Protein AF-A0A812PWL9-F1 (afdb_monomer_lite)

Radius of gyration: 17.75 Å; chains: 1; bounding box: 40×41×44 Å

Structure (mmCIF, N/CA/C/O backbone):
data_AF-A0A812PWL9-F1
#
_entry.id   AF-A0A812PWL9-F1
#
loop_
_atom_site.group_PDB
_atom_site.id
_atom_site.type_symbol
_atom_site.label_atom_id
_atom_site.label_alt_id
_atom_site.label_comp_id
_atom_site.label_as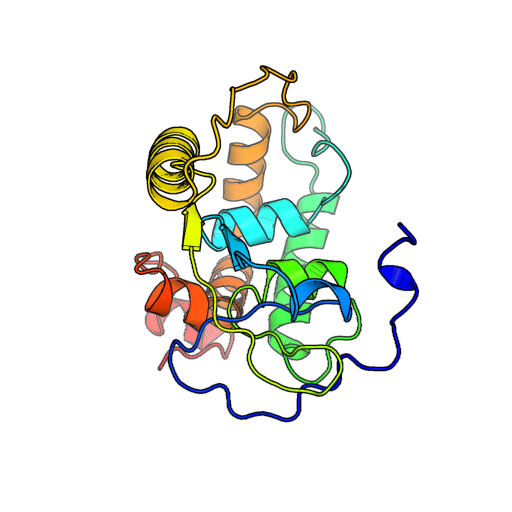ym_id
_atom_site.label_entity_id
_atom_site.label_seq_id
_atom_site.pdbx_PDB_ins_code
_atom_site.Cartn_x
_atom_site.Cartn_y
_atom_site.Cartn_z
_atom_site.occupancy
_atom_site.B_iso_or_equiv
_atom_site.auth_seq_id
_atom_site.auth_comp_id
_atom_site.auth_asym_id
_atom_site.auth_atom_id
_atom_site.pdbx_PDB_model_num
ATOM 1 N N . MET A 1 1 ? -0.625 11.375 -22.612 1.00 26.62 1 MET A N 1
ATOM 2 C CA . MET A 1 1 ? -1.115 10.702 -21.391 1.00 26.62 1 MET A CA 1
ATOM 3 C C . MET A 1 1 ? -2.550 11.141 -21.157 1.00 26.62 1 MET A C 1
ATOM 5 O O . MET A 1 1 ? -2.796 12.340 -21.144 1.00 26.62 1 MET A O 1
ATOM 9 N N . GLY A 1 2 ? -3.492 10.202 -21.074 1.00 25.59 2 GLY A N 1
ATOM 10 C CA . GLY A 1 2 ? -4.849 10.476 -20.592 1.00 25.59 2 GLY A CA 1
ATOM 11 C C . GLY A 1 2 ? -4.943 10.102 -19.109 1.00 25.59 2 GLY A C 1
ATOM 12 O O . GLY A 1 2 ? -4.208 9.208 -18.695 1.00 25.59 2 GLY A O 1
ATOM 13 N N . PRO A 1 3 ? -5.794 10.762 -18.309 1.00 26.95 3 PRO A N 1
ATOM 14 C CA . PRO A 1 3 ? -5.943 10.435 -16.892 1.00 26.95 3 PRO A CA 1
ATOM 15 C C . PRO A 1 3 ? -6.550 9.034 -16.692 1.00 26.95 3 PRO A C 1
ATOM 17 O O . PRO A 1 3 ? -7.389 8.595 -17.485 1.00 26.95 3 PRO A O 1
ATOM 20 N N . HIS A 1 4 ? -6.128 8.351 -15.622 1.00 35.72 4 HIS A N 1
ATOM 21 C CA . HIS A 1 4 ? -6.381 6.922 -15.371 1.00 35.72 4 HIS A CA 1
ATOM 22 C C . HIS A 1 4 ? -7.873 6.545 -15.249 1.00 35.72 4 HIS A C 1
ATOM 24 O O . HIS A 1 4 ? -8.237 5.402 -15.523 1.00 35.72 4 HIS A O 1
ATOM 30 N N . TRP A 1 5 ? -8.756 7.505 -14.947 1.00 35.78 5 TRP A N 1
ATOM 31 C CA . TRP A 1 5 ? -10.207 7.300 -14.828 1.00 35.78 5 TRP A CA 1
ATOM 32 C C . TRP A 1 5 ? -10.933 6.886 -16.120 1.00 35.78 5 TRP A C 1
ATOM 34 O O . TRP A 1 5 ? -12.127 6.606 -16.078 1.00 35.78 5 TRP A O 1
ATOM 44 N N . LYS A 1 6 ? -10.272 6.852 -17.285 1.00 30.42 6 LYS A N 1
ATOM 45 C CA . LYS A 1 6 ? -10.939 6.511 -18.559 1.00 30.42 6 LYS A CA 1
ATOM 46 C C . LYS A 1 6 ? -11.130 5.011 -18.824 1.00 30.42 6 LYS A C 1
ATOM 48 O O . LYS A 1 6 ? -11.916 4.682 -19.705 1.00 30.42 6 LYS A O 1
ATOM 53 N N . ASN A 1 7 ? -10.498 4.126 -18.048 1.00 37.50 7 ASN A N 1
ATOM 54 C CA . ASN A 1 7 ? -10.576 2.666 -18.220 1.00 37.50 7 ASN A CA 1
ATOM 55 C C . ASN A 1 7 ? -11.371 1.982 -17.084 1.00 37.50 7 ASN A C 1
ATOM 57 O O . ASN A 1 7 ? -10.896 1.042 -16.458 1.00 37.50 7 ASN A O 1
ATOM 61 N N . LEU A 1 8 ? -12.585 2.465 -16.798 1.00 37.88 8 LEU A N 1
ATOM 62 C CA . LEU A 1 8 ? -13.439 1.957 -15.706 1.00 37.88 8 LEU A CA 1
ATOM 63 C C . LEU A 1 8 ? -14.142 0.613 -15.999 1.00 37.88 8 LEU A C 1
ATOM 65 O O . LEU A 1 8 ? -14.857 0.105 -15.135 1.00 37.88 8 LEU A O 1
ATOM 69 N N . SER A 1 9 ? -14.008 0.058 -17.207 1.00 35.94 9 SER A N 1
ATOM 70 C CA . SER A 1 9 ? -14.776 -1.108 -17.671 1.00 35.94 9 SER A CA 1
ATOM 71 C C . SER A 1 9 ? -14.197 -2.469 -17.274 1.00 35.94 9 SER A C 1
ATOM 73 O O . SER A 1 9 ? -14.976 -3.401 -17.088 1.00 35.94 9 SER A O 1
ATOM 75 N N . ASP A 1 10 ? -12.873 -2.594 -17.124 1.00 38.16 10 ASP A N 1
ATOM 76 C CA . ASP A 1 10 ? -12.189 -3.895 -17.258 1.00 38.16 10 ASP A CA 1
ATOM 77 C C . ASP A 1 10 ? -11.366 -4.343 -16.032 1.00 38.16 10 ASP A C 1
ATOM 79 O O . ASP A 1 10 ? -10.599 -5.298 -16.113 1.00 38.16 10 ASP A O 1
ATOM 83 N N . CYS A 1 11 ? -11.563 -3.743 -14.852 1.00 44.47 11 CYS A N 1
ATOM 84 C CA . CYS A 1 11 ? -10.936 -4.196 -13.591 1.00 44.47 11 CYS A CA 1
ATOM 85 C C . CYS A 1 11 ? -11.552 -5.500 -13.018 1.00 44.47 11 CYS A C 1
ATOM 87 O O . CYS A 1 11 ? -11.598 -5.703 -11.806 1.00 44.47 11 CYS A O 1
ATOM 89 N N . GLY A 1 12 ? -12.074 -6.383 -13.873 1.00 36.22 12 GLY A N 1
ATOM 90 C CA . GLY A 1 12 ? -12.745 -7.626 -13.492 1.00 36.22 12 GLY A CA 1
ATOM 91 C C . GLY A 1 12 ? -11.771 -8.774 -13.230 1.00 36.22 12 GLY A C 1
ATOM 92 O O . GLY A 1 12 ? -11.676 -9.690 -14.044 1.00 36.22 12 GLY A O 1
ATOM 93 N N . ALA A 1 13 ? -11.074 -8.758 -12.093 1.00 41.53 13 ALA A N 1
ATOM 94 C CA . ALA A 1 13 ? -10.143 -9.824 -11.719 1.00 41.53 13 ALA A CA 1
ATOM 95 C C . ALA A 1 13 ? -10.868 -11.149 -11.382 1.00 41.53 13 ALA A C 1
ATOM 97 O O . ALA A 1 13 ? -11.235 -11.407 -10.235 1.00 41.53 13 ALA A O 1
ATOM 98 N N . GLN A 1 14 ? -11.039 -12.026 -12.377 1.00 38.41 14 GLN A N 1
ATOM 99 C CA . GLN A 1 14 ? -11.287 -13.454 -12.147 1.00 38.41 14 GLN A CA 1
ATOM 100 C C . GLN A 1 14 ? -9.949 -14.192 -12.036 1.00 38.41 14 GLN A C 1
ATOM 102 O O . GLN A 1 14 ? -9.363 -14.581 -13.042 1.00 38.41 14 GLN A O 1
ATOM 107 N N . GLY A 1 15 ? -9.468 -14.416 -10.812 1.00 39.97 15 GLY A N 1
ATOM 108 C CA . GLY A 1 15 ? -8.244 -15.187 -10.604 1.00 39.97 15 GLY A CA 1
ATOM 109 C C . GLY A 1 15 ? -8.018 -15.602 -9.155 1.00 39.97 15 GLY A C 1
ATOM 110 O O . GLY A 1 15 ? -8.052 -14.777 -8.247 1.00 39.97 15 GLY A O 1
ATOM 111 N N . HIS A 1 16 ? -7.717 -16.887 -8.948 1.00 41.16 16 HIS A N 1
ATOM 112 C CA . HIS A 1 16 ? -6.823 -17.267 -7.854 1.00 41.16 16 HIS A CA 1
ATOM 113 C C . HIS A 1 16 ? -5.453 -16.663 -8.173 1.00 41.16 16 HIS A C 1
ATOM 115 O O . HIS A 1 16 ? -4.872 -16.999 -9.205 1.00 41.16 16 HIS A O 1
ATOM 121 N N . LEU A 1 17 ? -4.946 -15.780 -7.314 1.00 44.53 17 LEU A N 1
ATOM 122 C CA . LEU A 1 17 ? -3.592 -15.256 -7.465 1.00 44.53 17 LEU A CA 1
ATOM 123 C C . LEU A 1 17 ? -2.583 -16.373 -7.154 1.00 44.53 17 LEU A C 1
ATOM 125 O O . LEU A 1 17 ? -2.658 -16.957 -6.068 1.00 44.53 17 LEU A O 1
ATOM 129 N N . PRO A 1 18 ? -1.649 -16.701 -8.068 1.00 43.97 18 PRO A N 1
ATOM 130 C CA . PRO A 1 18 ? -0.552 -17.602 -7.747 1.00 43.97 18 PRO A CA 1
ATOM 131 C C . PRO A 1 18 ? 0.350 -16.964 -6.681 1.00 43.97 18 PRO A C 1
ATOM 133 O O . PRO A 1 18 ? 0.529 -15.745 -6.643 1.00 43.97 18 PRO A O 1
ATOM 136 N N . GLY A 1 19 ? 0.934 -17.787 -5.807 1.00 55.19 19 GLY A N 1
ATOM 137 C CA . GLY A 1 19 ? 1.811 -17.301 -4.740 1.00 55.19 19 GLY A CA 1
ATOM 138 C C . GLY A 1 19 ? 3.007 -16.517 -5.291 1.00 55.19 19 GLY A C 1
ATOM 139 O O . GLY A 1 19 ? 3.739 -17.027 -6.135 1.00 55.19 19 GLY A O 1
ATOM 140 N N . CYS A 1 20 ? 3.184 -15.284 -4.809 1.00 57.50 20 CYS A N 1
ATOM 141 C CA . CYS A 1 20 ? 4.298 -14.366 -5.094 1.00 57.50 20 CYS A CA 1
ATOM 142 C C . CYS A 1 20 ? 4.716 -14.175 -6.567 1.00 57.50 20 CYS A C 1
ATOM 144 O O . CYS A 1 20 ? 5.821 -13.710 -6.837 1.00 57.50 20 CYS A O 1
ATOM 146 N N . SER A 1 21 ? 3.835 -14.454 -7.531 1.00 45.25 21 SER A N 1
ATOM 147 C CA . SER A 1 21 ? 4.039 -14.067 -8.930 1.00 45.25 21 SER A CA 1
ATOM 148 C C . SER A 1 21 ? 3.684 -12.585 -9.118 1.00 45.25 21 SER A C 1
ATOM 150 O O . SER A 1 21 ? 2.506 -12.242 -9.149 1.00 45.25 21 SER A O 1
ATOM 152 N N . TRP A 1 22 ? 4.703 -11.730 -9.205 1.00 47.03 22 TRP A N 1
ATOM 153 C CA . TRP A 1 22 ? 4.641 -10.258 -9.151 1.00 47.03 22 TRP A CA 1
ATOM 154 C C . TRP A 1 22 ? 4.173 -9.562 -10.436 1.00 47.03 22 TRP A C 1
ATOM 156 O O . TRP A 1 22 ? 4.758 -9.877 -11.471 1.00 47.03 22 TRP A O 1
ATOM 166 N N . THR A 1 23 ? 3.248 -8.576 -10.407 1.00 40.28 23 THR A N 1
ATOM 167 C CA . THR A 1 23 ? 2.756 -7.995 -11.687 1.00 40.28 23 THR A CA 1
ATOM 168 C C . THR A 1 23 ? 2.209 -6.492 -11.788 1.00 40.28 23 THR A C 1
ATOM 170 O O . THR A 1 23 ? 2.668 -5.817 -12.703 1.00 40.28 23 THR A O 1
ATOM 173 N N . THR A 1 24 ? 1.289 -5.895 -10.966 1.00 47.75 24 THR A N 1
ATOM 174 C CA . THR A 1 24 ? 0.534 -4.539 -11.053 1.00 47.75 24 THR A CA 1
ATOM 175 C C . THR A 1 24 ? -0.775 -4.220 -11.937 1.00 47.75 24 THR A C 1
ATOM 177 O O . THR A 1 24 ? -1.856 -4.606 -11.503 1.00 47.75 24 THR A O 1
ATOM 180 N N . THR A 1 25 ? -0.783 -3.504 -13.110 1.00 41.28 25 THR A N 1
ATOM 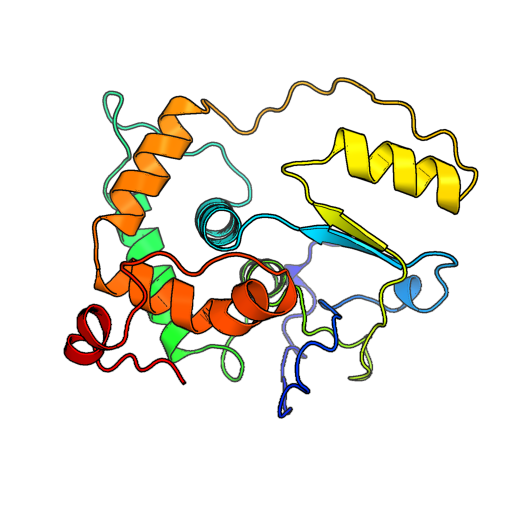181 C CA . THR A 1 25 ? -1.733 -3.480 -14.315 1.00 41.28 25 THR A CA 1
ATOM 182 C C . THR A 1 25 ? -1.419 -2.314 -15.291 1.00 41.28 25 THR A C 1
ATOM 184 O O . THR A 1 25 ? -1.340 -1.176 -14.836 1.00 41.28 25 THR A O 1
ATOM 187 N N . PHE A 1 26 ? -1.321 -2.516 -16.626 1.00 47.16 26 PHE A N 1
ATOM 188 C CA . PHE A 1 26 ? -1.011 -1.410 -17.578 1.00 47.16 26 PHE A CA 1
ATOM 189 C C . PHE A 1 26 ? -1.612 -1.487 -18.996 1.00 47.16 26 PHE A C 1
ATOM 191 O O . PHE A 1 26 ? -2.032 -2.536 -19.479 1.00 47.16 26 PHE A O 1
ATOM 198 N N . SER A 1 27 ? -1.576 -0.340 -19.695 1.00 43.31 27 SER A N 1
ATOM 199 C CA . SER A 1 27 ? -1.869 -0.227 -21.129 1.00 43.31 27 SER A CA 1
ATOM 200 C C . SER A 1 27 ? -0.791 -0.872 -22.016 1.00 43.31 27 SER A C 1
ATOM 202 O O . SER A 1 27 ? 0.352 -1.069 -21.601 1.00 43.31 27 SER A O 1
ATOM 204 N N . SER A 1 28 ? -1.162 -1.171 -23.266 1.00 45.53 28 SER A N 1
ATOM 205 C CA . SER A 1 28 ? -0.402 -1.970 -24.245 1.00 45.53 28 SER A CA 1
ATOM 206 C C . SER A 1 28 ? 1.092 -1.664 -24.370 1.00 45.53 28 SER A C 1
ATOM 208 O O . SER A 1 28 ? 1.870 -2.584 -24.583 1.00 45.53 28 SER A O 1
ATOM 210 N N . GLY A 1 29 ? 1.520 -0.408 -24.222 1.00 49.50 29 GLY A N 1
ATOM 211 C CA . GLY A 1 29 ? 2.918 -0.011 -24.433 1.00 49.50 29 GLY A CA 1
ATOM 212 C C . GLY A 1 29 ? 3.945 -0.632 -23.473 1.00 49.50 29 GLY A C 1
ATOM 213 O O . GLY A 1 29 ? 5.140 -0.500 -23.718 1.00 49.50 29 GLY A O 1
ATOM 214 N N . VAL A 1 30 ? 3.517 -1.295 -22.390 1.00 55.34 30 VAL A N 1
ATOM 215 C CA . VAL A 1 30 ? 4.431 -1.922 -21.416 1.00 55.34 30 VAL A CA 1
ATOM 216 C C . VAL A 1 30 ? 4.892 -3.319 -21.850 1.00 55.34 30 VAL A C 1
ATOM 218 O O . VAL A 1 30 ? 5.958 -3.759 -21.424 1.00 55.34 30 VAL A O 1
ATOM 221 N N . THR A 1 31 ? 4.164 -4.029 -22.723 1.00 60.22 31 THR A N 1
ATOM 222 C CA . THR A 1 31 ? 4.565 -5.392 -23.135 1.00 60.22 31 THR A CA 1
ATOM 223 C C . THR A 1 31 ? 5.858 -5.399 -23.947 1.00 60.22 31 THR A C 1
ATOM 225 O O . THR A 1 31 ? 6.695 -6.275 -23.717 1.00 60.22 31 THR A O 1
ATOM 228 N N . ASP A 1 32 ? 6.034 -4.389 -24.806 1.00 65.81 32 ASP A N 1
ATOM 229 C CA . ASP A 1 32 ? 7.185 -4.193 -25.702 1.00 65.81 32 ASP A CA 1
ATOM 230 C C . ASP A 1 32 ? 8.368 -3.460 -25.035 1.00 65.81 32 ASP A C 1
ATOM 232 O O . ASP A 1 32 ? 9.401 -3.217 -25.666 1.00 65.81 32 ASP A O 1
ATOM 236 N N . ALA A 1 33 ? 8.238 -3.076 -23.761 1.00 70.38 33 ALA A N 1
ATOM 237 C CA . ALA A 1 33 ? 9.306 -2.408 -23.030 1.00 70.38 33 ALA A CA 1
ATOM 238 C C . ALA A 1 33 ? 10.493 -3.361 -22.804 1.00 70.38 33 ALA A C 1
ATOM 240 O O . ALA A 1 33 ? 10.327 -4.463 -22.283 1.00 70.38 33 ALA A O 1
ATOM 241 N N . ARG A 1 34 ? 11.710 -2.905 -23.145 1.00 76.31 34 ARG A N 1
ATOM 242 C CA . ARG A 1 34 ? 12.967 -3.655 -22.932 1.00 76.31 34 ARG A CA 1
ATOM 243 C C . ARG A 1 34 ? 13.242 -3.967 -21.455 1.00 76.31 34 ARG A C 1
ATOM 245 O O . ARG A 1 34 ? 13.938 -4.935 -21.174 1.00 76.31 34 ARG A O 1
ATOM 252 N N . TRP A 1 35 ? 12.749 -3.117 -20.559 1.00 75.75 35 TRP A N 1
ATOM 253 C CA . TRP A 1 35 ? 12.872 -3.247 -19.112 1.00 75.75 35 TRP A CA 1
ATOM 254 C C . TRP A 1 35 ? 11.534 -2.890 -18.472 1.00 75.75 35 TRP A C 1
ATOM 256 O O . TRP A 1 35 ? 10.964 -1.837 -18.771 1.00 75.75 35 TRP A O 1
ATOM 266 N N . LYS A 1 36 ? 11.055 -3.751 -17.582 1.00 76.94 36 LYS A N 1
ATOM 267 C CA . LYS A 1 36 ? 9.819 -3.601 -16.817 1.00 76.94 36 LYS A CA 1
ATOM 268 C C . LYS A 1 36 ? 10.215 -3.408 -15.361 1.00 76.94 36 LYS A C 1
ATOM 270 O O . LYS A 1 36 ? 10.680 -4.338 -14.703 1.00 76.94 36 LYS A O 1
ATOM 275 N N . ILE A 1 37 ? 10.067 -2.175 -14.887 1.00 76.69 37 ILE A N 1
ATOM 276 C CA . ILE A 1 37 ? 10.534 -1.724 -13.574 1.00 76.69 37 ILE A CA 1
ATOM 277 C C . ILE A 1 37 ? 9.329 -1.272 -12.755 1.00 76.69 37 ILE A C 1
ATOM 279 O O . ILE A 1 37 ? 8.491 -0.521 -13.258 1.00 76.69 37 ILE A O 1
ATOM 283 N N . ALA A 1 38 ? 9.275 -1.690 -11.496 1.00 76.62 38 ALA A N 1
ATOM 284 C CA . ALA A 1 38 ? 8.181 -1.385 -10.583 1.00 76.62 38 ALA A CA 1
ATOM 285 C C . ALA A 1 38 ? 8.705 -0.695 -9.323 1.00 76.62 38 ALA A C 1
ATOM 287 O O . ALA A 1 38 ? 9.686 -1.156 -8.746 1.00 76.62 38 ALA A O 1
ATOM 288 N N . THR A 1 39 ? 8.051 0.372 -8.863 1.00 76.81 39 THR A N 1
ATOM 289 C CA . THR A 1 39 ? 8.421 1.064 -7.619 1.00 76.81 39 THR A CA 1
ATOM 290 C C . THR A 1 39 ? 7.455 0.717 -6.488 1.00 76.81 39 THR A C 1
ATOM 292 O O . THR A 1 39 ? 6.241 0.807 -6.665 1.00 76.81 39 THR A O 1
ATOM 295 N N . PHE A 1 40 ? 7.971 0.346 -5.314 1.00 78.31 40 PHE A N 1
ATOM 296 C CA . PHE A 1 40 ? 7.151 -0.022 -4.155 1.00 78.31 40 PHE A CA 1
ATOM 297 C C . PHE A 1 40 ? 7.533 0.705 -2.874 1.00 78.31 40 PHE A C 1
ATOM 299 O O . PHE A 1 40 ? 8.600 1.294 -2.750 1.00 78.31 40 PHE A O 1
ATOM 306 N N . ARG A 1 41 ? 6.613 0.654 -1.915 1.00 80.75 41 ARG A N 1
ATOM 307 C CA . ARG A 1 41 ? 6.775 1.123 -0.539 1.00 80.75 41 ARG A CA 1
ATOM 308 C C . ARG A 1 41 ? 6.307 0.035 0.407 1.00 80.75 41 ARG A C 1
ATOM 310 O O . ARG A 1 41 ? 5.446 -0.777 0.023 1.00 80.75 41 ARG A O 1
ATOM 317 N N . HIS A 1 42 ? 6.778 0.119 1.645 1.00 86.69 42 HIS A N 1
ATOM 318 C CA . HIS A 1 42 ? 6.215 -0.619 2.767 1.00 86.69 42 HIS A CA 1
ATOM 319 C C . HIS A 1 42 ? 4.663 -0.542 2.766 1.00 86.69 42 HIS A C 1
ATOM 321 O O . HIS A 1 42 ? 4.100 0.522 2.466 1.00 86.69 42 HIS A O 1
ATOM 327 N N . PRO A 1 43 ? 3.926 -1.647 3.018 1.00 87.19 43 PRO A N 1
ATOM 328 C CA . PRO A 1 43 ? 2.499 -1.708 2.692 1.00 87.19 43 PRO A CA 1
ATOM 329 C C . PRO A 1 43 ? 1.615 -0.716 3.459 1.00 87.19 43 PRO A C 1
ATOM 331 O O . PRO A 1 43 ? 0.653 -0.194 2.896 1.00 87.19 43 PRO A O 1
ATOM 334 N N . LEU A 1 44 ? 1.953 -0.408 4.716 1.00 90.25 44 LEU A N 1
ATOM 335 C CA . LEU A 1 44 ? 1.195 0.555 5.524 1.00 90.25 44 LEU A CA 1
ATOM 336 C C . LEU A 1 44 ? 1.352 1.993 5.006 1.00 90.25 44 LEU A C 1
ATOM 338 O O . LEU A 1 44 ? 0.370 2.726 4.896 1.00 90.25 44 LEU A O 1
ATOM 342 N N . ASP A 1 45 ? 2.562 2.383 4.617 1.00 86.75 45 ASP A N 1
ATOM 343 C CA . ASP A 1 45 ? 2.865 3.708 4.065 1.00 86.75 45 ASP A CA 1
ATOM 344 C C . ASP A 1 45 ? 2.214 3.915 2.699 1.00 86.75 45 ASP A C 1
ATOM 346 O O . ASP A 1 45 ? 1.750 5.008 2.374 1.00 86.75 45 ASP A O 1
ATOM 350 N N . ARG A 1 46 ? 2.112 2.838 1.917 1.00 82.50 46 ARG A N 1
ATOM 351 C CA . ARG A 1 46 ? 1.370 2.798 0.655 1.00 82.50 46 ARG A CA 1
ATOM 352 C C . ARG A 1 46 ? -0.138 2.936 0.869 1.00 82.50 46 ARG A C 1
ATOM 354 O O . ARG A 1 46 ? -0.785 3.667 0.125 1.00 82.50 46 ARG A O 1
ATOM 361 N N . PHE A 1 47 ? -0.693 2.331 1.920 1.00 86.69 47 PHE A N 1
ATOM 362 C CA . PHE A 1 47 ? -2.074 2.602 2.314 1.00 86.69 47 PHE A CA 1
ATOM 363 C C . PHE A 1 47 ? -2.277 4.080 2.692 1.00 86.69 47 PHE A C 1
ATOM 365 O O . PHE A 1 47 ? -3.169 4.719 2.136 1.00 86.69 47 PHE A O 1
ATOM 372 N N . VAL A 1 48 ? -1.427 4.657 3.552 1.00 86.62 48 VAL A N 1
ATOM 373 C CA . VAL A 1 48 ? -1.525 6.076 3.960 1.00 86.62 48 VAL A CA 1
ATOM 374 C C . VAL A 1 48 ? -1.371 7.025 2.764 1.00 86.62 48 VAL A C 1
ATOM 376 O O . VAL A 1 48 ? -2.146 7.972 2.635 1.00 86.62 48 VAL A O 1
ATOM 379 N N . ALA A 1 49 ? -0.444 6.748 1.843 1.00 79.88 49 ALA A N 1
ATOM 380 C CA . ALA A 1 49 ? -0.297 7.502 0.597 1.00 79.88 49 ALA A CA 1
ATOM 381 C C . ALA A 1 49 ? -1.560 7.438 -0.284 1.00 79.88 49 ALA A C 1
ATOM 383 O O . ALA A 1 49 ? -1.919 8.434 -0.910 1.00 79.88 49 ALA A O 1
ATOM 384 N N . SER A 1 50 ? -2.277 6.308 -0.283 1.00 78.06 50 SER A N 1
ATOM 385 C CA . SER A 1 50 ? -3.535 6.148 -1.023 1.00 78.06 50 SER A CA 1
ATOM 386 C C . SER A 1 50 ? -4.734 6.894 -0.416 1.00 78.06 50 SER A C 1
ATOM 388 O O . SER A 1 50 ? -5.736 7.070 -1.104 1.00 78.06 50 SER A O 1
ATOM 390 N N . VAL A 1 51 ? -4.667 7.359 0.841 1.00 80.69 51 VAL A N 1
ATOM 391 C CA . VAL A 1 51 ? -5.745 8.163 1.463 1.00 80.69 51 VAL A CA 1
ATOM 392 C C . VAL A 1 51 ? -5.824 9.559 0.833 1.00 80.69 51 VAL A C 1
ATOM 394 O O . VAL A 1 51 ? -6.907 10.136 0.724 1.00 80.69 51 VAL A O 1
ATOM 397 N N . ASN A 1 52 ? -4.682 10.109 0.406 1.00 74.44 52 ASN A N 1
ATOM 398 C CA . ASN A 1 52 ? -4.594 11.424 -0.225 1.00 74.44 52 ASN A CA 1
ATOM 399 C C . ASN A 1 52 ? -3.486 11.454 -1.292 1.00 74.44 52 ASN A C 1
ATOM 401 O O . ASN A 1 52 ? -2.419 12.035 -1.108 1.00 74.44 52 ASN A O 1
ATOM 405 N N . GLU A 1 53 ? -3.756 10.806 -2.422 1.00 61.72 53 GLU A N 1
ATOM 406 C CA . GLU A 1 53 ? -2.774 10.507 -3.475 1.00 61.72 53 GLU A CA 1
ATOM 407 C C . GLU A 1 53 ? -2.248 11.738 -4.244 1.00 61.72 53 GLU A C 1
ATOM 409 O O . GLU A 1 53 ? -1.225 11.663 -4.928 1.00 61.72 53 GLU A O 1
ATOM 414 N N . HIS A 1 54 ? -2.935 12.883 -4.163 1.00 57.66 54 HIS A N 1
ATOM 415 C CA . HIS A 1 54 ? -2.654 14.060 -5.001 1.00 57.66 54 HIS A CA 1
ATOM 416 C C . HIS A 1 54 ? -2.431 15.368 -4.234 1.00 57.66 54 HIS A C 1
ATOM 418 O O . HIS A 1 54 ? -2.056 16.370 -4.846 1.00 57.66 54 HIS A O 1
ATOM 424 N N . PHE A 1 55 ? -2.629 15.388 -2.914 1.00 61.16 55 PHE A N 1
ATOM 425 C CA . PHE A 1 55 ? -2.479 16.598 -2.107 1.00 61.16 55 PHE A CA 1
ATOM 426 C C . PHE A 1 55 ? -1.660 16.325 -0.848 1.00 61.16 55 PHE A C 1
ATOM 428 O O . PHE A 1 55 ? -1.618 15.211 -0.331 1.00 61.16 55 PHE A O 1
ATOM 435 N N . ALA A 1 56 ? -1.022 17.369 -0.315 1.00 72.38 56 ALA A N 1
ATOM 436 C CA . ALA A 1 56 ? -0.446 17.290 1.019 1.00 72.38 56 ALA A CA 1
ATOM 437 C C . ALA A 1 56 ? -1.552 16.974 2.040 1.00 72.38 56 ALA A C 1
ATOM 439 O O . ALA A 1 56 ? -2.663 17.506 1.952 1.00 72.38 56 ALA A O 1
ATOM 440 N N . LEU A 1 57 ? -1.246 16.116 3.014 1.00 80.69 57 LEU A N 1
ATOM 441 C CA . LEU A 1 57 ? -2.142 15.850 4.135 1.00 80.69 57 LEU A CA 1
ATOM 442 C C . LEU A 1 57 ? -2.392 17.167 4.899 1.00 80.69 57 LEU A C 1
ATOM 444 O O . LEU A 1 57 ? -1.421 17.821 5.285 1.00 80.69 57 LEU A O 1
ATOM 448 N N . PRO A 1 58 ? -3.653 17.594 5.099 1.00 86.38 58 PRO A N 1
ATOM 449 C CA . PRO A 1 58 ? -3.950 18.835 5.807 1.00 86.38 58 PRO A CA 1
ATOM 450 C C . PRO A 1 58 ? -3.674 18.673 7.304 1.00 86.38 58 PRO A C 1
ATOM 452 O O . PRO A 1 58 ? -3.821 17.578 7.845 1.00 86.38 58 PRO A O 1
ATOM 455 N N . SER A 1 59 ? -3.327 19.756 7.997 1.00 87.31 59 SER A N 1
ATOM 456 C CA . SER A 1 59 ? -3.321 19.788 9.462 1.00 87.31 59 SER A CA 1
ATOM 457 C C . SER A 1 59 ? -4.492 20.610 9.987 1.00 87.31 59 SER A C 1
ATOM 459 O O . SER A 1 59 ? -4.882 21.621 9.401 1.00 87.31 59 SER A O 1
ATOM 461 N N . CYS A 1 60 ? -5.037 20.167 11.113 1.00 89.62 60 CYS A N 1
ATOM 462 C CA . CYS A 1 60 ? -6.053 20.862 11.883 1.00 89.62 60 CYS A CA 1
ATOM 463 C C . CYS A 1 60 ? -5.393 21.219 13.218 1.00 89.62 60 CYS A C 1
ATOM 465 O O . CYS A 1 60 ? -5.023 20.325 13.968 1.00 89.62 60 CYS A O 1
ATOM 467 N N . ASP A 1 61 ? -5.111 22.502 13.456 1.00 88.75 61 ASP A N 1
ATOM 468 C CA . ASP A 1 61 ? -4.411 23.003 14.656 1.00 88.75 61 ASP A CA 1
ATOM 469 C C . ASP A 1 61 ? -3.090 22.274 15.008 1.00 88.75 61 ASP A C 1
ATOM 471 O O . ASP A 1 61 ? -2.699 22.147 16.167 1.00 88.75 61 ASP A O 1
ATOM 475 N N . GLY A 1 62 ? -2.364 21.808 13.984 1.00 84.00 62 GLY A N 1
ATOM 476 C CA . GLY A 1 62 ? -1.080 21.112 14.136 1.00 84.00 62 GLY A CA 1
ATOM 477 C C . GLY A 1 62 ? -1.175 19.603 14.395 1.00 84.00 62 GLY A C 1
ATOM 478 O O . GLY A 1 62 ? -0.136 18.960 14.542 1.00 84.00 62 GLY A O 1
ATOM 479 N N . VAL A 1 63 ? -2.382 19.030 14.400 1.00 89.94 63 VAL A N 1
ATOM 480 C CA . VAL A 1 63 ? -2.635 17.580 14.456 1.00 89.94 63 VAL A CA 1
ATOM 481 C C . VAL A 1 63 ? -3.281 17.077 13.149 1.00 89.94 63 VAL A C 1
ATOM 483 O O . VAL A 1 63 ? -3.677 17.892 12.304 1.00 89.94 63 VAL A O 1
ATOM 486 N N . PRO A 1 64 ? -3.365 15.750 12.920 1.00 91.44 64 PRO A N 1
ATOM 487 C CA . PRO A 1 64 ? -4.173 15.180 11.846 1.00 91.44 64 PRO A CA 1
ATOM 488 C C . PRO A 1 64 ? -5.625 15.659 11.918 1.00 91.44 64 PRO A C 1
ATOM 490 O O . PRO A 1 64 ? -6.194 15.785 12.998 1.00 91.44 64 PRO A O 1
ATOM 493 N N . CYS A 1 65 ? -6.242 15.908 10.767 1.00 92.31 65 CYS A N 1
ATOM 494 C CA . CYS A 1 65 ? -7.658 16.241 10.703 1.00 92.31 65 CYS A CA 1
ATOM 495 C C . CYS A 1 65 ? -8.501 14.967 10.840 1.00 92.31 65 CYS A C 1
ATOM 497 O O . CYS A 1 65 ? -8.420 14.086 9.980 1.00 92.31 65 CYS A O 1
ATOM 499 N N . ASP A 1 66 ? -9.367 14.903 11.857 1.00 93.38 66 ASP A N 1
ATOM 500 C CA . ASP A 1 66 ? -10.226 13.741 12.147 1.00 93.38 66 ASP A CA 1
ATOM 501 C C . ASP A 1 66 ? -10.990 13.223 10.921 1.00 93.38 66 ASP A C 1
ATOM 503 O O . ASP A 1 66 ? -11.080 12.016 10.712 1.00 93.38 66 ASP A O 1
ATOM 507 N N . GLY A 1 67 ? -11.496 14.117 10.063 1.00 91.69 67 GLY A N 1
ATOM 508 C CA . GLY A 1 67 ? -12.213 13.730 8.843 1.00 91.69 67 GLY A CA 1
ATOM 509 C C . GLY A 1 67 ? -11.364 12.923 7.851 1.00 91.69 67 GLY A C 1
ATOM 510 O O . GLY A 1 67 ? -11.884 12.026 7.193 1.00 91.69 67 GLY A O 1
ATOM 511 N N . VAL A 1 68 ? -10.054 13.181 7.779 1.00 90.69 68 VAL A N 1
ATOM 512 C CA . VAL A 1 68 ? -9.115 12.424 6.930 1.00 90.69 68 VAL A CA 1
ATOM 513 C C . VAL A 1 68 ? -8.751 11.087 7.586 1.00 90.69 68 VAL A C 1
ATOM 515 O O . VAL A 1 68 ? -8.642 10.076 6.895 1.00 90.69 68 VAL A O 1
ATOM 518 N N . VAL A 1 69 ? -8.643 11.042 8.919 1.00 93.81 69 VAL A N 1
ATOM 519 C CA . VAL A 1 69 ? -8.457 9.783 9.667 1.00 93.81 69 VAL A CA 1
ATOM 520 C C . VAL A 1 69 ? -9.680 8.870 9.497 1.00 93.81 69 VAL A C 1
ATOM 522 O O . VAL A 1 69 ? -9.531 7.700 9.155 1.00 93.81 69 VAL A O 1
ATOM 525 N N . GLN A 1 70 ? -10.896 9.407 9.628 1.00 93.75 70 GLN A N 1
ATOM 526 C CA . GLN A 1 70 ? -12.147 8.676 9.387 1.00 93.75 70 GLN A CA 1
ATOM 527 C C . GLN A 1 70 ? -12.285 8.219 7.927 1.00 93.75 70 GLN A C 1
ATOM 529 O O . GLN A 1 70 ? -12.731 7.099 7.673 1.00 93.75 70 GLN A O 1
ATOM 534 N N . GLN A 1 71 ? -11.867 9.045 6.960 1.00 89.69 71 GLN A N 1
ATOM 535 C CA . GLN A 1 71 ? -11.810 8.651 5.550 1.00 89.69 71 GLN A CA 1
ATOM 536 C C . GLN A 1 71 ? -10.883 7.444 5.346 1.00 89.69 71 GLN A C 1
ATOM 538 O O . GLN A 1 71 ? -11.277 6.497 4.666 1.00 89.69 71 GLN A O 1
ATOM 543 N N . ALA A 1 72 ? -9.698 7.439 5.966 1.00 91.12 72 ALA A N 1
ATOM 544 C CA . ALA A 1 72 ? -8.778 6.305 5.917 1.00 91.12 72 ALA A CA 1
ATOM 545 C C . ALA A 1 72 ? -9.401 5.037 6.523 1.00 91.12 72 ALA A C 1
ATOM 547 O O . ALA A 1 72 ? -9.422 3.993 5.877 1.00 91.12 72 ALA A O 1
ATOM 548 N N . GLN A 1 73 ? -9.981 5.126 7.723 1.00 93.69 73 GLN A N 1
ATOM 549 C CA . GLN A 1 73 ? -10.651 3.994 8.380 1.00 93.69 73 GLN A CA 1
ATOM 550 C C . GLN A 1 73 ? -11.756 3.406 7.482 1.00 93.69 73 GLN A C 1
ATOM 552 O O . GLN A 1 73 ? -11.791 2.201 7.224 1.00 93.69 73 GLN A O 1
ATOM 557 N N . HIS A 1 74 ? -12.600 4.261 6.897 1.00 90.75 74 HIS A N 1
ATOM 558 C CA . HIS A 1 74 ? -13.634 3.836 5.954 1.00 90.75 74 HIS A CA 1
ATOM 559 C C . HIS A 1 74 ? -13.056 3.229 4.660 1.00 90.75 74 HIS A C 1
ATOM 561 O O . HIS A 1 74 ? -13.611 2.272 4.116 1.00 90.75 74 HIS A O 1
ATOM 567 N N . GLN A 1 75 ? -11.929 3.742 4.161 1.00 87.81 75 GLN A N 1
ATOM 568 C CA . GLN A 1 75 ? -11.221 3.191 3.002 1.00 87.81 75 GLN A CA 1
ATOM 569 C C . GLN A 1 75 ? -10.660 1.791 3.292 1.00 87.81 75 GLN A C 1
ATOM 571 O O . GLN A 1 75 ? -10.812 0.907 2.450 1.00 87.81 75 GLN A O 1
ATOM 576 N N . ALA A 1 76 ? -10.112 1.547 4.487 1.00 89.75 76 ALA A N 1
ATOM 577 C CA . ALA A 1 76 ? -9.668 0.220 4.919 1.00 89.75 76 ALA A CA 1
ATOM 578 C C . ALA A 1 76 ? -10.832 -0.785 5.006 1.00 89.75 76 ALA A C 1
ATOM 580 O O . ALA A 1 76 ? -10.723 -1.899 4.494 1.00 89.75 76 ALA A O 1
ATOM 581 N N . GLU A 1 77 ? -11.973 -0.387 5.584 1.00 89.12 77 GLU A N 1
ATOM 582 C CA . GLU A 1 77 ? -13.185 -1.221 5.620 1.00 89.12 77 GLU A CA 1
ATOM 583 C C . GLU A 1 77 ? -13.714 -1.552 4.220 1.00 89.12 77 GLU A C 1
ATOM 585 O O . GLU A 1 77 ? -14.116 -2.687 3.949 1.00 89.12 77 GLU A O 1
ATOM 590 N N . ARG A 1 78 ? -13.725 -0.561 3.319 1.00 83.69 78 ARG A N 1
ATOM 591 C CA . ARG A 1 78 ? -14.142 -0.759 1.930 1.00 83.69 78 ARG A CA 1
ATOM 592 C C . ARG A 1 78 ? -13.199 -1.699 1.195 1.00 83.69 78 ARG A C 1
ATOM 594 O O . ARG A 1 78 ? -13.694 -2.589 0.514 1.00 83.69 78 ARG A O 1
ATOM 601 N N . LEU A 1 79 ? -11.881 -1.529 1.335 1.00 80.31 79 LEU A N 1
ATOM 602 C CA . LEU A 1 79 ? -10.903 -2.442 0.741 1.00 80.31 79 LEU A CA 1
ATOM 603 C C . LEU A 1 79 ? -11.147 -3.866 1.250 1.00 80.31 79 LEU A C 1
ATOM 605 O O . LEU A 1 79 ? -11.383 -4.752 0.443 1.00 80.31 79 LEU A O 1
ATOM 609 N N . LEU A 1 80 ? -11.227 -4.080 2.565 1.00 84.56 80 LEU A N 1
ATOM 610 C CA . LEU A 1 80 ? -11.470 -5.407 3.146 1.00 84.56 80 LEU A CA 1
ATOM 611 C C . LEU A 1 80 ? -12.743 -6.099 2.615 1.00 84.56 80 LEU A C 1
ATOM 613 O O . LEU A 1 80 ? -12.760 -7.322 2.486 1.00 84.56 80 LEU A O 1
ATOM 617 N N . ARG A 1 81 ? -13.808 -5.339 2.332 1.00 82.06 81 ARG A N 1
ATOM 618 C CA . ARG A 1 81 ? -15.087 -5.873 1.838 1.00 82.06 81 ARG A CA 1
ATOM 619 C C . ARG A 1 81 ? -15.108 -6.100 0.324 1.00 82.06 81 ARG A C 1
ATOM 621 O O . ARG A 1 81 ? -15.644 -7.107 -0.131 1.00 82.06 81 ARG A O 1
ATOM 628 N N . ASP A 1 82 ? -14.602 -5.138 -0.442 1.00 71.94 82 ASP A N 1
ATOM 629 C CA . ASP A 1 82 ? -14.805 -5.062 -1.893 1.00 71.94 82 ASP A CA 1
ATOM 630 C C . ASP A 1 82 ? -13.603 -5.630 -2.686 1.00 71.94 82 ASP A C 1
ATOM 632 O O . ASP A 1 82 ? -13.724 -5.926 -3.875 1.00 71.94 82 ASP A O 1
ATOM 636 N N . PHE A 1 83 ? -12.429 -5.784 -2.068 1.00 69.88 83 PHE A N 1
ATOM 637 C CA . PHE A 1 83 ? -11.195 -6.216 -2.733 1.00 69.88 83 PHE A CA 1
ATOM 638 C C . PHE A 1 83 ? -11.013 -7.749 -2.731 1.00 69.88 83 PHE A C 1
ATOM 640 O O . PHE A 1 83 ? -11.358 -8.411 -1.753 1.00 69.88 83 PHE A O 1
ATOM 647 N N . PRO A 1 84 ? -10.416 -8.340 -3.785 1.00 58.81 84 PRO A N 1
ATOM 648 C CA . PRO A 1 84 ? -10.074 -7.710 -5.063 1.00 58.81 84 PRO A CA 1
ATOM 649 C C . PRO A 1 84 ? -11.264 -7.642 -6.041 1.00 58.81 84 PRO A C 1
ATOM 651 O O . PRO A 1 84 ? -11.291 -6.786 -6.916 1.00 58.81 84 PRO A O 1
ATOM 654 N N . GLY A 1 85 ? -12.260 -8.527 -5.904 1.00 55.69 85 GLY A N 1
ATOM 655 C CA . GLY A 1 85 ? -13.210 -8.844 -6.983 1.00 55.69 85 GLY A CA 1
ATOM 656 C C . GLY A 1 85 ? -14.380 -7.876 -7.220 1.00 55.69 85 GLY A C 1
ATOM 657 O O . GLY A 1 85 ? -15.069 -8.013 -8.229 1.00 55.69 85 GLY A O 1
ATOM 658 N N . GLN A 1 86 ? -14.650 -6.926 -6.321 1.00 59.47 86 GLN A N 1
ATOM 659 C CA . GLN A 1 86 ? -15.719 -5.921 -6.469 1.00 59.47 86 GLN A CA 1
ATOM 660 C C . GLN A 1 86 ? -15.186 -4.482 -6.561 1.00 59.47 86 GLN A C 1
ATOM 662 O O . GLN A 1 86 ? -15.973 -3.546 -6.725 1.00 59.47 86 GLN A O 1
ATOM 667 N N . TRP A 1 87 ? -13.867 -4.283 -6.486 1.00 56.94 87 TRP A N 1
ATOM 668 C CA . TRP A 1 87 ? -13.257 -2.959 -6.512 1.00 56.94 87 TRP A CA 1
ATOM 669 C C . TRP A 1 87 ? -13.290 -2.347 -7.921 1.00 56.94 87 TRP A C 1
ATOM 671 O O . TRP A 1 87 ? -12.835 -2.953 -8.886 1.00 56.94 87 TRP A O 1
ATOM 681 N N . ARG A 1 88 ? -13.828 -1.126 -8.052 1.00 50.03 88 ARG A N 1
ATOM 682 C CA . ARG A 1 88 ? -14.043 -0.440 -9.348 1.00 50.03 88 ARG A CA 1
ATOM 683 C C . ARG A 1 88 ? -13.329 0.912 -9.471 1.00 50.03 88 ARG A C 1
ATOM 685 O O . ARG A 1 88 ? -13.804 1.793 -10.180 1.00 50.03 88 ARG A O 1
ATOM 692 N N . SER A 1 89 ? -12.220 1.104 -8.756 1.00 46.97 89 SER A N 1
ATOM 693 C CA . SER A 1 89 ? -11.360 2.287 -8.903 1.00 46.97 89 SER A CA 1
ATOM 694 C C . SER A 1 89 ? -9.916 1.874 -9.162 1.00 46.97 89 SER A C 1
ATOM 696 O O . SER A 1 89 ? -9.328 1.150 -8.357 1.00 46.97 89 SER A O 1
ATOM 698 N N . CYS A 1 90 ? -9.350 2.360 -10.269 1.00 47.75 90 CYS A N 1
ATOM 699 C CA . CYS A 1 90 ? -7.973 2.081 -10.662 1.00 47.75 90 CYS A CA 1
ATOM 700 C C . CYS A 1 90 ? -6.970 2.612 -9.631 1.00 47.75 90 CYS A C 1
ATOM 702 O O . CYS A 1 90 ? -6.057 1.891 -9.265 1.00 47.75 90 CYS A O 1
ATOM 704 N N . GLU A 1 91 ? -7.164 3.835 -9.136 1.00 44.50 91 GLU A N 1
ATOM 705 C CA . GLU A 1 91 ? -6.188 4.593 -8.331 1.00 44.50 91 GLU A CA 1
ATOM 706 C C . GLU A 1 91 ? -5.775 3.819 -7.061 1.00 44.50 91 GLU A C 1
ATOM 708 O O . GLU A 1 91 ? -4.650 3.320 -6.952 1.00 44.50 91 GLU A O 1
ATOM 713 N N . HIS A 1 92 ? -6.721 3.539 -6.162 1.00 46.97 92 HIS A N 1
ATOM 714 C CA . HIS A 1 92 ? -6.423 2.773 -4.945 1.00 46.97 92 HIS A CA 1
ATOM 715 C C . HIS A 1 92 ? -6.078 1.296 -5.208 1.00 46.97 92 HIS A C 1
ATOM 717 O O . HIS A 1 92 ? -5.295 0.722 -4.450 1.00 46.97 92 HIS A O 1
ATOM 723 N N . ALA A 1 93 ? -6.603 0.672 -6.273 1.00 43.97 93 ALA A N 1
ATOM 724 C CA . ALA A 1 93 ? -6.199 -0.688 -6.637 1.00 43.97 93 ALA A CA 1
ATOM 725 C C . ALA A 1 93 ? -4.739 -0.729 -7.105 1.00 43.97 93 ALA A C 1
ATOM 727 O O . ALA A 1 93 ? -4.000 -1.589 -6.649 1.00 43.97 93 ALA A O 1
ATOM 728 N N . THR A 1 94 ? -4.275 0.228 -7.914 1.00 47.78 94 THR A N 1
ATOM 729 C CA . THR A 1 94 ? -2.873 0.271 -8.365 1.00 47.78 94 THR A CA 1
ATOM 730 C C . THR A 1 94 ? -1.880 0.425 -7.212 1.00 47.78 94 THR A C 1
ATOM 732 O O . THR A 1 94 ? -0.767 -0.088 -7.301 1.00 47.78 94 THR A O 1
ATOM 735 N N . GLN A 1 95 ? -2.291 1.033 -6.092 1.00 49.59 95 GLN A N 1
ATOM 736 C CA . GLN A 1 95 ? -1.483 1.059 -4.869 1.00 49.59 95 GLN A CA 1
ATOM 737 C C . GLN A 1 95 ? -1.691 -0.160 -3.954 1.00 49.59 95 GLN A C 1
ATOM 739 O O . GLN A 1 95 ? -0.748 -0.552 -3.273 1.00 49.59 95 GLN A O 1
ATOM 744 N N . SER A 1 96 ? -2.870 -0.792 -3.930 1.00 47.91 96 SER A N 1
ATOM 745 C CA . SER A 1 96 ? -3.156 -1.969 -3.076 1.00 47.91 96 SER A CA 1
ATOM 746 C C . SER A 1 96 ? -2.796 -3.317 -3.717 1.00 47.91 96 SER A C 1
ATOM 748 O O . SER A 1 96 ? -2.729 -4.327 -3.030 1.00 47.91 96 SER A O 1
ATOM 750 N N . TYR A 1 97 ? -2.592 -3.344 -5.033 1.00 51.19 97 TYR A N 1
ATOM 751 C CA . TYR A 1 97 ? -2.489 -4.546 -5.871 1.00 51.19 97 TYR A CA 1
ATOM 752 C C . TYR A 1 97 ? -1.156 -4.571 -6.634 1.00 51.19 97 TYR A C 1
ATOM 754 O O . TYR A 1 97 ? -1.075 -4.991 -7.789 1.00 51.19 97 TYR A O 1
ATOM 762 N N . PHE A 1 98 ? -0.092 -4.087 -5.982 1.00 53.94 98 PHE A N 1
ATOM 763 C CA . PHE A 1 98 ? 1.227 -3.898 -6.592 1.00 53.94 98 PHE A CA 1
ATOM 764 C C . PHE A 1 98 ? 1.791 -5.193 -7.210 1.00 53.94 98 PHE A C 1
ATOM 766 O O . PHE A 1 98 ? 2.548 -5.152 -8.180 1.00 53.94 98 PHE A O 1
ATOM 773 N N . LEU A 1 99 ? 1.370 -6.354 -6.701 1.00 51.97 99 LEU A N 1
ATOM 774 C CA . LEU A 1 99 ? 1.873 -7.664 -7.098 1.00 51.97 99 LEU A CA 1
ATOM 775 C C . LEU A 1 99 ? 0.949 -8.468 -8.030 1.00 51.97 99 LEU A C 1
ATOM 777 O O . LEU A 1 99 ? 1.203 -9.655 -8.198 1.00 51.97 99 LEU A O 1
ATOM 781 N N . SER A 1 100 ? -0.065 -7.855 -8.662 1.00 49.25 100 SER A N 1
ATOM 782 C CA . SER A 1 100 ? -1.150 -8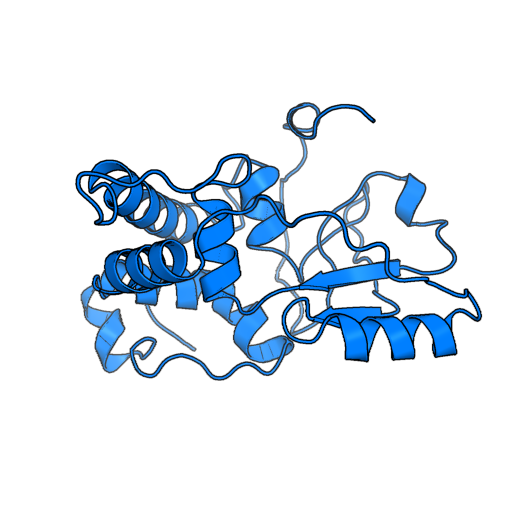.620 -9.326 1.00 49.25 100 SER A CA 1
ATOM 783 C C . SER A 1 100 ? -1.786 -7.991 -10.601 1.00 49.25 100 SER A C 1
ATOM 785 O O . SER A 1 100 ? -2.996 -8.019 -10.800 1.00 49.25 100 SER A O 1
ATOM 787 N N . ALA A 1 101 ? -0.956 -7.496 -11.526 1.00 56.06 101 ALA A N 1
ATOM 788 C CA . ALA A 1 101 ? -1.299 -7.139 -12.905 1.00 56.06 101 ALA A CA 1
ATOM 789 C C . ALA A 1 101 ? -1.754 -8.283 -13.758 1.00 56.06 101 ALA A C 1
ATOM 791 O O . ALA A 1 101 ? -1.288 -9.425 -13.702 1.00 56.06 101 ALA A O 1
ATOM 792 N N . THR A 1 102 ? -2.398 -7.755 -14.777 1.00 51.59 102 THR A N 1
ATOM 793 C CA . THR A 1 102 ? -2.393 -8.228 -16.124 1.00 51.59 102 THR A CA 1
ATOM 794 C C . THR A 1 102 ? -1.855 -7.141 -17.073 1.00 51.59 102 THR A C 1
ATOM 796 O O . THR A 1 102 ? -1.890 -5.942 -16.775 1.00 51.59 102 THR A O 1
ATOM 799 N N . ASP A 1 103 ? -1.402 -7.531 -18.260 1.00 53.84 103 ASP A N 1
ATOM 800 C CA . ASP A 1 103 ? -1.511 -6.662 -19.434 1.00 53.84 103 ASP A CA 1
ATOM 801 C C . ASP A 1 103 ? -3.001 -6.350 -19.730 1.00 53.84 103 ASP A C 1
ATOM 803 O O . ASP A 1 103 ? -3.910 -6.764 -19.000 1.00 53.84 103 ASP A O 1
ATOM 807 N N . MET A 1 104 ? -3.290 -5.649 -20.829 1.00 51.47 104 MET A N 1
ATOM 808 C CA . MET A 1 104 ? -4.682 -5.373 -21.228 1.00 51.47 104 MET A CA 1
ATOM 809 C C . MET A 1 104 ? -5.497 -6.630 -21.605 1.00 51.47 104 MET A C 1
ATOM 811 O O . MET A 1 104 ? -6.671 -6.498 -21.940 1.00 51.47 104 MET A O 1
ATOM 815 N N . LEU A 1 105 ? -4.893 -7.824 -21.619 1.00 53.56 105 LEU A N 1
ATOM 816 C CA . LEU A 1 105 ? -5.511 -9.084 -22.039 1.00 53.56 105 LEU A CA 1
ATOM 817 C C . LEU A 1 105 ? -5.742 -10.067 -20.882 1.00 53.56 105 LEU A C 1
ATOM 819 O O . LEU A 1 105 ? -6.308 -11.133 -21.111 1.00 53.56 105 LEU A O 1
ATOM 823 N N . GLY A 1 106 ? -5.315 -9.743 -19.660 1.00 52.59 106 GLY A N 1
ATOM 824 C CA . GLY A 1 106 ? -5.426 -10.659 -18.522 1.00 52.59 106 GLY A CA 1
ATOM 825 C C . GLY A 1 106 ? -4.128 -11.402 -18.158 1.00 52.59 106 GLY A C 1
ATOM 826 O O . GLY A 1 106 ? -4.146 -12.214 -17.236 1.00 52.59 106 GLY A O 1
ATOM 827 N N . ASN A 1 107 ? -2.997 -11.140 -18.828 1.00 58.00 107 ASN A N 1
ATOM 828 C CA . ASN A 1 107 ? -1.768 -11.923 -18.646 1.00 58.00 107 ASN A CA 1
ATOM 829 C C . ASN A 1 107 ? -0.795 -11.312 -17.619 1.00 58.00 107 ASN A C 1
ATOM 831 O O . ASN A 1 107 ? -0.421 -10.148 -17.770 1.00 58.00 107 ASN A O 1
ATOM 835 N N . PRO A 1 108 ? -0.291 -12.095 -16.646 1.00 60.12 108 PRO A N 1
ATOM 836 C CA . PRO A 1 108 ? 0.800 -11.715 -15.748 1.00 60.12 108 PRO A CA 1
ATOM 837 C C . PRO A 1 108 ? 1.985 -10.978 -16.406 1.00 60.12 108 PRO A C 1
ATOM 839 O O . PRO A 1 108 ? 2.695 -11.536 -17.244 1.00 60.12 108 PRO A O 1
ATOM 842 N N . ILE A 1 109 ? 2.248 -9.738 -15.974 1.00 60.78 109 ILE A N 1
ATOM 843 C CA . ILE A 1 109 ? 3.453 -8.981 -16.353 1.00 60.78 109 ILE A CA 1
ATOM 844 C C . ILE A 1 109 ? 4.609 -9.373 -15.430 1.00 60.78 109 ILE A C 1
ATOM 846 O O . ILE A 1 109 ? 4.677 -8.894 -14.306 1.00 60.78 109 ILE A O 1
ATOM 850 N N . ALA A 1 110 ? 5.547 -10.193 -15.903 1.00 70.31 110 ALA A N 1
ATOM 851 C CA . ALA A 1 110 ? 6.796 -10.412 -15.175 1.00 70.31 110 ALA A CA 1
ATOM 852 C C . ALA A 1 110 ? 7.639 -9.121 -15.133 1.00 70.31 110 ALA A C 1
ATOM 854 O O . ALA A 1 110 ? 7.843 -8.474 -16.165 1.00 70.31 110 ALA A O 1
ATOM 855 N N . TRP A 1 111 ? 8.126 -8.772 -13.943 1.00 74.38 111 TRP A N 1
ATOM 856 C CA . TRP A 1 111 ? 9.016 -7.637 -13.704 1.00 74.38 111 TRP A CA 1
ATOM 857 C C . TRP A 1 111 ? 10.491 -8.028 -13.815 1.00 74.38 111 TRP A C 1
ATOM 859 O O . TRP A 1 111 ? 10.890 -9.076 -13.311 1.00 74.38 111 TRP A O 1
ATOM 869 N N . ASP A 1 112 ? 11.303 -7.148 -14.403 1.00 78.94 112 ASP A N 1
ATOM 870 C CA . ASP A 1 112 ? 12.760 -7.313 -14.480 1.00 78.94 112 ASP A CA 1
ATOM 871 C C . ASP A 1 112 ? 13.470 -6.722 -13.250 1.00 78.94 112 ASP A C 1
ATOM 873 O O . ASP A 1 112 ? 14.551 -7.175 -12.877 1.00 78.94 112 ASP A O 1
ATOM 877 N N . PHE A 1 113 ? 12.875 -5.699 -12.622 1.00 80.88 113 PHE A N 1
ATOM 878 C CA . PHE A 1 113 ? 13.427 -5.042 -11.436 1.00 80.88 113 PHE A CA 1
ATOM 879 C C . PHE A 1 113 ? 12.329 -4.458 -10.534 1.00 80.88 113 PHE A C 1
ATOM 881 O O . PHE A 1 113 ? 11.396 -3.809 -11.016 1.00 80.88 113 PHE A O 1
ATOM 888 N N . LEU A 1 114 ? 12.469 -4.650 -9.221 1.00 79.81 114 LEU A N 1
ATOM 889 C CA . LEU A 1 114 ? 11.647 -4.006 -8.194 1.00 79.81 114 LEU A CA 1
ATOM 890 C C . LEU A 1 114 ? 12.517 -2.984 -7.452 1.00 79.81 114 LEU A C 1
ATOM 892 O O . LEU A 1 114 ? 13.613 -3.317 -7.015 1.00 79.81 114 LEU A O 1
ATOM 896 N N . LEU A 1 115 ? 12.023 -1.755 -7.320 1.00 81.06 115 LEU A N 1
ATOM 897 C CA . LEU A 1 115 ? 12.720 -0.617 -6.725 1.00 81.06 115 LEU A CA 1
ATOM 898 C C . LEU A 1 115 ? 11.965 -0.177 -5.467 1.00 81.06 115 LEU A C 1
ATOM 900 O O . LEU A 1 115 ? 10.841 0.322 -5.547 1.00 81.06 115 LEU A O 1
ATOM 904 N N . GLU A 1 116 ? 12.578 -0.344 -4.302 1.00 83.69 116 GLU A N 1
ATOM 905 C CA . GLU A 1 116 ? 12.014 0.095 -3.033 1.00 83.69 116 GLU A CA 1
ATOM 906 C C . GLU A 1 116 ? 12.245 1.600 -2.858 1.00 83.69 116 GLU A C 1
ATOM 908 O O . GLU A 1 116 ? 13.377 2.073 -2.783 1.00 83.69 116 GLU A O 1
ATOM 913 N N . VAL A 1 117 ? 11.172 2.387 -2.780 1.00 79.44 117 VAL A N 1
ATOM 914 C CA . VAL A 1 117 ? 11.249 3.854 -2.679 1.00 79.44 117 VAL A CA 1
ATOM 915 C C . VAL A 1 117 ? 11.899 4.301 -1.367 1.00 79.44 117 VAL A C 1
ATOM 917 O O . VAL A 1 117 ? 12.503 5.369 -1.309 1.00 79.44 117 VAL A O 1
ATOM 920 N N . ASP A 1 118 ? 11.835 3.476 -0.329 1.00 76.38 118 ASP A N 1
ATOM 921 C CA . ASP A 1 118 ? 12.461 3.761 0.963 1.00 76.38 118 ASP A CA 1
ATOM 922 C C . ASP A 1 118 ? 13.980 3.450 0.945 1.00 76.38 118 ASP A C 1
ATOM 924 O O . ASP A 1 118 ? 14.731 3.946 1.782 1.00 76.38 118 ASP A O 1
ATOM 928 N N . ASN A 1 119 ? 14.458 2.737 -0.087 1.00 79.81 119 ASN A N 1
ATOM 929 C CA . ASN A 1 119 ? 15.869 2.511 -0.420 1.00 79.81 119 ASN A CA 1
ATOM 930 C C . ASN A 1 119 ? 16.242 3.070 -1.817 1.00 79.81 119 ASN A C 1
ATOM 932 O O . ASN A 1 119 ? 17.182 2.591 -2.458 1.00 79.81 119 ASN A O 1
ATOM 936 N N . PHE A 1 120 ? 15.527 4.105 -2.284 1.00 80.38 120 PHE A N 1
ATOM 937 C CA . PHE A 1 120 ? 15.527 4.574 -3.679 1.00 80.38 120 PHE A CA 1
ATOM 938 C C . PHE A 1 120 ? 16.922 4.686 -4.308 1.00 80.38 120 PHE A C 1
ATOM 940 O O . PHE A 1 120 ? 17.155 4.124 -5.372 1.00 80.38 120 PHE A O 1
ATOM 947 N N . ASN A 1 121 ? 17.872 5.357 -3.651 1.00 82.12 121 ASN A N 1
ATOM 948 C CA . ASN A 1 121 ? 19.198 5.621 -4.219 1.00 82.12 121 ASN A CA 1
ATOM 949 C C . ASN A 1 121 ? 20.034 4.335 -4.399 1.00 82.12 121 ASN A C 1
ATOM 951 O O . ASN A 1 121 ? 20.782 4.226 -5.370 1.00 82.12 121 ASN A O 1
ATOM 955 N N . ARG A 1 122 ? 19.890 3.342 -3.504 1.00 85.75 122 ARG A N 1
ATOM 956 C CA . ARG A 1 122 ? 20.539 2.019 -3.623 1.00 85.75 122 ARG A CA 1
ATOM 957 C C . ARG A 1 122 ? 20.017 1.296 -4.863 1.00 85.75 122 ARG A C 1
ATOM 959 O O . ARG A 1 122 ? 20.793 0.820 -5.690 1.00 85.75 122 ARG A O 1
ATOM 966 N N . ASP A 1 123 ? 18.699 1.257 -4.999 1.00 84.38 123 ASP A N 1
ATOM 967 C CA . ASP A 1 123 ? 18.037 0.503 -6.059 1.00 84.38 123 ASP A CA 1
ATOM 968 C C . ASP A 1 123 ? 18.148 1.221 -7.417 1.00 84.38 123 ASP A C 1
ATOM 970 O O . ASP A 1 123 ? 18.233 0.570 -8.455 1.00 84.38 123 ASP A O 1
ATOM 974 N N . LEU A 1 124 ? 18.262 2.554 -7.429 1.00 84.56 124 LEU A N 1
ATOM 975 C CA . LEU A 1 124 ? 18.553 3.353 -8.623 1.00 84.56 124 LEU A CA 1
ATOM 976 C C . LEU A 1 124 ? 19.979 3.124 -9.149 1.00 84.56 124 LEU A C 1
ATOM 978 O O . LEU A 1 124 ? 20.184 3.051 -10.364 1.00 84.56 124 LEU A O 1
ATOM 982 N N . GLN A 1 125 ? 20.965 2.982 -8.257 1.00 86.50 125 GLN A N 1
ATOM 983 C CA . GLN A 1 125 ? 22.340 2.626 -8.631 1.00 86.50 125 GLN A CA 1
ATOM 984 C C . GLN A 1 125 ? 22.402 1.219 -9.237 1.00 86.50 125 GLN A C 1
ATOM 986 O O . GLN A 1 125 ? 23.027 1.025 -10.281 1.00 86.50 125 GLN A O 1
ATOM 991 N N . GLU A 1 126 ? 21.708 0.251 -8.634 1.00 87.56 126 GLU A N 1
ATOM 992 C CA . GLU A 1 126 ? 21.613 -1.111 -9.167 1.00 87.56 126 GLU A CA 1
ATOM 993 C C . GLU A 1 126 ? 20.874 -1.147 -10.515 1.00 87.56 126 GLU A C 1
ATOM 995 O O . GLU A 1 126 ? 21.349 -1.768 -11.468 1.00 87.56 126 GLU A O 1
ATOM 1000 N N . LEU A 1 127 ? 19.777 -0.398 -10.657 1.00 85.75 127 LEU A N 1
ATOM 1001 C CA . LEU A 1 127 ? 19.073 -0.243 -11.929 1.00 85.75 127 LEU A CA 1
ATOM 1002 C C . LEU A 1 127 ? 19.971 0.378 -13.011 1.00 85.75 127 LEU A C 1
ATOM 1004 O O . LEU A 1 127 ? 19.989 -0.099 -14.147 1.00 85.75 127 LEU A O 1
ATOM 1008 N N . SER A 1 128 ? 20.752 1.405 -12.671 1.00 86.44 128 SER A N 1
ATOM 1009 C CA . SER A 1 128 ? 21.721 2.030 -13.585 1.00 86.44 128 SER A CA 1
ATOM 1010 C C . SER A 1 128 ? 22.793 1.021 -14.027 1.00 86.44 128 SER A C 1
ATOM 1012 O O . SER A 1 128 ? 23.114 0.919 -15.214 1.00 86.44 128 SER A O 1
ATOM 1014 N N . ARG A 1 129 ? 23.283 0.188 -13.095 1.00 87.69 129 ARG A N 1
ATOM 1015 C CA . ARG A 1 129 ? 24.242 -0.898 -13.360 1.00 87.69 129 ARG A CA 1
ATOM 1016 C C . ARG A 1 129 ? 23.672 -1.975 -14.291 1.00 87.69 129 ARG A C 1
ATOM 1018 O O . ARG A 1 129 ? 24.385 -2.440 -15.180 1.00 87.69 129 ARG A O 1
ATOM 1025 N N . LEU A 1 130 ? 22.415 -2.378 -14.094 1.00 86.94 130 LEU A N 1
ATOM 1026 C CA . LEU A 1 130 ? 21.734 -3.404 -14.897 1.00 86.94 130 LEU A CA 1
ATOM 1027 C C . LEU A 1 130 ? 21.373 -2.905 -16.303 1.00 86.94 130 LEU A C 1
ATOM 1029 O O . LEU A 1 130 ? 21.574 -3.613 -17.291 1.00 86.94 130 LEU A O 1
ATOM 1033 N N . THR A 1 131 ? 20.856 -1.680 -16.401 1.00 85.50 131 THR A N 1
ATOM 1034 C CA . THR A 1 131 ? 20.361 -1.099 -17.660 1.00 85.50 131 THR A CA 1
ATOM 1035 C C . THR A 1 131 ? 21.457 -0.473 -18.523 1.00 85.50 131 THR A C 1
ATOM 1037 O O . THR A 1 131 ? 21.243 -0.307 -19.726 1.00 85.50 131 THR A O 1
ATOM 1040 N N . GLN A 1 132 ? 22.615 -0.146 -17.930 1.00 85.94 132 GLN A N 1
ATOM 1041 C CA . GLN A 1 132 ? 23.681 0.687 -18.510 1.00 85.94 132 GLN A CA 1
ATOM 1042 C C . GLN A 1 132 ? 23.222 2.115 -18.866 1.00 85.94 132 GLN A C 1
ATOM 1044 O O . GLN A 1 132 ? 23.822 2.776 -19.715 1.00 85.94 132 GLN A O 1
ATOM 1049 N N . ILE A 1 133 ? 22.156 2.593 -18.220 1.00 83.50 133 ILE A N 1
ATOM 1050 C CA . ILE A 1 133 ? 21.656 3.964 -18.337 1.00 83.50 133 ILE A CA 1
ATOM 1051 C C . ILE A 1 133 ? 22.209 4.763 -17.154 1.00 83.50 133 ILE A C 1
ATOM 1053 O O . ILE A 1 133 ? 22.066 4.343 -16.010 1.00 83.50 133 ILE A O 1
ATOM 1057 N N . ASP A 1 134 ? 22.820 5.917 -17.422 1.00 80.94 134 ASP A N 1
ATOM 1058 C CA . ASP A 1 134 ? 23.202 6.876 -16.380 1.00 80.94 134 ASP A CA 1
ATOM 1059 C C . ASP A 1 134 ? 21.949 7.624 -15.896 1.00 80.94 134 ASP A C 1
ATOM 1061 O O . ASP A 1 134 ? 21.466 8.547 -16.560 1.00 80.94 134 ASP A O 1
ATOM 1065 N N . ILE A 1 135 ? 21.372 7.178 -14.776 1.00 76.50 135 ILE A N 1
ATOM 1066 C CA . ILE A 1 135 ? 20.187 7.802 -14.183 1.00 76.50 135 ILE A CA 1
ATOM 1067 C C . ILE A 1 135 ? 20.641 8.840 -13.155 1.00 76.50 135 ILE A C 1
ATOM 1069 O O . ILE A 1 135 ? 20.815 8.545 -11.974 1.00 76.50 135 ILE A O 1
ATOM 1073 N N . GLN A 1 136 ? 20.831 10.076 -13.613 1.00 71.19 136 GLN A N 1
ATOM 1074 C CA . GLN A 1 136 ? 21.253 11.168 -12.738 1.00 71.19 136 GLN A CA 1
ATOM 1075 C C . GLN A 1 136 ? 20.112 11.639 -11.830 1.00 71.19 136 GLN A C 1
ATOM 1077 O O . GLN A 1 136 ? 19.022 11.981 -12.300 1.00 71.19 136 GLN A O 1
ATOM 1082 N N . GLU A 1 137 ? 20.389 11.719 -10.527 1.00 65.38 137 GLU A N 1
ATOM 1083 C CA . GLU A 1 137 ? 19.497 12.348 -9.557 1.00 65.38 137 GLU A CA 1
ATOM 1084 C C . GLU A 1 137 ? 19.314 13.834 -9.900 1.00 65.38 137 GLU A C 1
ATOM 1086 O O . GLU A 1 137 ? 20.248 14.636 -9.846 1.00 65.38 137 GLU A O 1
ATOM 1091 N N . LYS A 1 138 ? 18.078 14.220 -10.224 1.00 65.19 138 LYS A N 1
ATOM 1092 C CA . LYS A 1 138 ? 17.639 15.609 -10.096 1.00 65.19 138 LYS A CA 1
ATOM 1093 C C . LYS A 1 138 ? 16.944 15.758 -8.755 1.00 65.19 138 LYS A C 1
ATOM 1095 O O . LYS A 1 138 ? 15.892 15.161 -8.544 1.00 65.19 138 LYS A O 1
ATOM 1100 N N . GLU A 1 139 ? 17.500 16.599 -7.887 1.00 56.19 139 GLU A N 1
ATOM 1101 C CA . GLU A 1 139 ? 16.809 17.070 -6.687 1.00 56.19 139 GLU A CA 1
ATOM 1102 C C . GLU A 1 139 ? 15.610 17.950 -7.077 1.00 56.19 139 GLU A C 1
ATOM 1104 O O . GLU A 1 139 ? 15.674 19.182 -7.090 1.00 56.19 139 GLU A O 1
ATOM 1109 N N . GLU A 1 140 ? 14.480 17.325 -7.397 1.00 56.84 140 GLU A N 1
ATOM 1110 C CA . GLU A 1 140 ? 13.197 18.013 -7.344 1.00 56.84 140 GLU A CA 1
ATOM 1111 C C . GLU A 1 140 ? 12.764 18.128 -5.880 1.00 56.84 140 GLU A C 1
ATOM 1113 O O . GLU A 1 140 ? 12.783 17.154 -5.123 1.00 56.84 140 GLU A O 1
ATOM 1118 N N . LYS A 1 141 ? 12.373 19.337 -5.456 1.00 52.78 141 LYS A N 1
ATOM 1119 C CA . LYS A 1 141 ? 11.865 19.559 -4.098 1.00 52.78 141 LYS A CA 1
ATOM 1120 C C . LYS A 1 141 ? 10.612 18.718 -3.888 1.00 52.78 141 LYS A C 1
ATOM 1122 O O . LYS A 1 141 ? 9.542 19.072 -4.377 1.00 52.78 141 LYS A O 1
ATOM 1127 N N . ASN A 1 142 ? 10.754 17.641 -3.121 1.00 55.19 142 ASN A N 1
ATOM 1128 C CA . ASN A 1 142 ? 9.659 16.749 -2.783 1.00 55.19 142 ASN A CA 1
ATOM 1129 C C . ASN A 1 142 ? 8.562 17.526 -2.030 1.00 55.19 142 ASN A C 1
ATOM 1131 O O . ASN A 1 142 ? 8.703 17.863 -0.856 1.00 55.19 142 ASN A O 1
ATOM 1135 N N . SER A 1 143 ? 7.467 17.820 -2.728 1.00 54.19 143 SER A N 1
ATOM 1136 C CA . SER A 1 143 ? 6.344 18.626 -2.241 1.00 54.19 143 SER A CA 1
ATOM 1137 C C . SER A 1 143 ? 5.365 17.849 -1.358 1.00 54.19 143 SER A C 1
ATOM 1139 O O . SER A 1 143 ? 4.371 18.420 -0.915 1.00 54.19 143 SER A O 1
ATOM 1141 N N . SER A 1 144 ? 5.633 16.570 -1.066 1.00 55.38 144 SER A N 1
ATOM 1142 C CA . SER A 1 144 ? 4.699 15.655 -0.388 1.00 55.38 144 SER A CA 1
ATOM 1143 C C . SER A 1 144 ? 4.386 15.978 1.085 1.00 55.38 144 SER A C 1
ATOM 1145 O O . SER A 1 144 ? 3.772 15.159 1.763 1.00 55.38 144 SER A O 1
ATOM 1147 N N . GLY A 1 145 ? 4.768 17.152 1.589 1.00 58.81 145 GLY A N 1
ATOM 1148 C CA . GLY A 1 145 ? 4.398 17.656 2.913 1.00 58.81 145 GLY A CA 1
ATOM 1149 C C . GLY A 1 145 ? 5.334 17.243 4.052 1.00 58.81 145 GLY A C 1
ATOM 1150 O O . GLY A 1 145 ? 6.272 16.465 3.874 1.00 58.81 145 GLY A O 1
ATOM 1151 N N . ASP A 1 146 ? 5.057 17.802 5.232 1.00 68.00 146 ASP A N 1
ATOM 1152 C CA . ASP A 1 146 ? 5.827 17.615 6.466 1.00 68.00 146 ASP A CA 1
ATOM 1153 C C . ASP A 1 146 ? 5.891 16.129 6.873 1.00 68.00 146 ASP A C 1
ATOM 1155 O O . ASP A 1 146 ? 4.864 15.467 7.051 1.00 68.00 146 ASP A O 1
ATOM 1159 N N . SER A 1 147 ? 7.108 15.598 7.032 1.00 76.56 147 SER A N 1
ATOM 1160 C CA . SER A 1 147 ? 7.347 14.214 7.457 1.00 76.56 147 SER A CA 1
ATOM 1161 C C . SER A 1 147 ? 6.802 13.930 8.856 1.00 76.56 147 SER A C 1
ATOM 1163 O O . SER A 1 147 ? 6.309 12.831 9.105 1.00 76.56 147 SER A O 1
ATOM 1165 N N . LYS A 1 148 ? 6.801 14.925 9.751 1.00 85.06 148 LYS A N 1
ATOM 1166 C CA . LYS A 1 148 ? 6.205 14.805 11.082 1.00 85.06 148 LYS A CA 1
ATOM 1167 C C . LYS A 1 148 ? 4.686 14.674 10.999 1.00 85.06 148 LYS A C 1
ATOM 1169 O O . LYS A 1 148 ? 4.108 13.861 11.713 1.00 85.06 148 LYS A O 1
ATOM 1174 N N . LEU A 1 149 ? 4.039 15.436 10.115 1.00 84.94 149 LEU A N 1
ATOM 1175 C CA . LEU A 1 149 ? 2.590 15.347 9.922 1.00 84.94 149 LEU A CA 1
ATOM 1176 C C . LEU A 1 149 ? 2.189 13.982 9.347 1.00 84.94 149 LEU A C 1
ATOM 1178 O O . LEU A 1 149 ? 1.209 13.405 9.806 1.00 84.94 149 LEU A O 1
ATOM 1182 N N . LYS A 1 150 ? 2.974 13.426 8.413 1.00 84.31 150 LYS A N 1
ATOM 1183 C CA . LYS A 1 150 ? 2.769 12.053 7.916 1.00 84.31 150 LYS A CA 1
ATOM 1184 C C . LYS A 1 150 ? 2.841 11.013 9.029 1.00 84.31 150 LYS A C 1
ATOM 1186 O O . LYS A 1 150 ? 1.957 10.167 9.086 1.00 84.31 150 LYS A O 1
ATOM 1191 N N . GLN A 1 151 ? 3.833 11.105 9.919 1.00 89.50 151 GLN A N 1
ATOM 1192 C CA . GLN A 1 151 ? 3.931 10.194 11.062 1.00 89.50 151 GLN A CA 1
ATOM 1193 C C . GLN A 1 151 ? 2.701 10.307 11.969 1.00 89.50 151 GLN A C 1
ATOM 1195 O O . GLN A 1 151 ? 2.094 9.297 12.296 1.00 89.50 151 GLN A O 1
ATOM 1200 N N . LEU A 1 152 ? 2.259 11.530 12.290 1.00 92.12 152 LEU A N 1
ATOM 1201 C CA . LEU A 1 152 ? 1.041 11.730 13.082 1.00 92.12 152 LEU A CA 1
ATOM 1202 C C . LEU A 1 152 ? -0.199 11.119 12.406 1.00 92.12 152 LEU A C 1
ATOM 1204 O O . LEU A 1 152 ? -1.048 10.556 13.092 1.00 92.12 152 LEU A O 1
ATOM 1208 N N . TYR A 1 153 ? -0.311 11.204 11.076 1.00 91.62 153 TYR A N 1
ATOM 1209 C CA . TYR A 1 153 ? -1.381 10.540 10.328 1.00 91.62 153 TYR A CA 1
ATOM 1210 C C . TYR A 1 153 ? -1.272 9.017 10.368 1.00 91.62 153 TYR A C 1
ATOM 1212 O O . TYR A 1 153 ? -2.281 8.360 10.603 1.00 91.62 153 TYR A O 1
ATOM 1220 N N . PHE A 1 154 ? -0.078 8.458 10.170 1.00 92.62 154 PHE A N 1
ATOM 1221 C CA . PHE A 1 154 ? 0.179 7.023 10.289 1.00 92.62 154 PHE A CA 1
ATOM 1222 C C . PHE A 1 154 ? -0.255 6.513 11.671 1.00 92.62 154 PHE A C 1
ATO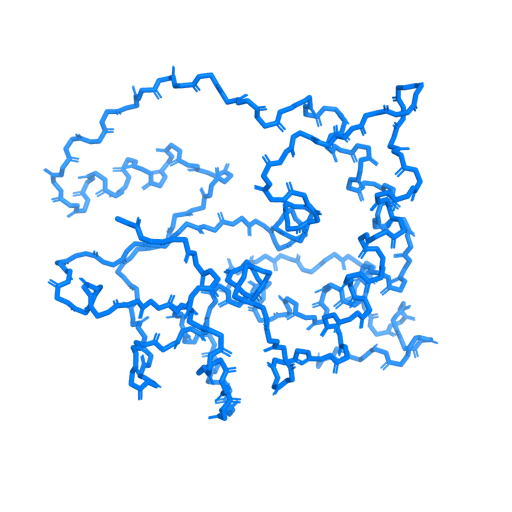M 1224 O O . PHE A 1 154 ? -1.071 5.595 11.768 1.00 92.62 154 PHE A O 1
ATOM 1231 N N . ASP A 1 155 ? 0.209 7.178 12.731 1.00 94.44 155 ASP A N 1
ATOM 1232 C CA . ASP A 1 155 ? -0.102 6.840 14.119 1.00 94.44 155 ASP A CA 1
ATOM 1233 C C . ASP A 1 155 ? -1.612 6.944 14.399 1.00 94.44 155 ASP A C 1
ATOM 1235 O O . ASP A 1 155 ? -2.192 6.037 14.993 1.00 94.44 155 ASP A O 1
ATOM 1239 N N . ALA A 1 156 ? -2.278 8.010 13.937 1.00 94.88 156 ALA A N 1
ATOM 1240 C CA . ALA A 1 156 ? -3.712 8.226 14.153 1.00 94.88 156 ALA A CA 1
ATOM 1241 C C . ALA A 1 156 ? -4.605 7.248 13.366 1.00 94.88 156 ALA A C 1
ATOM 1243 O O . ALA A 1 156 ? -5.626 6.793 13.881 1.00 94.88 156 ALA A O 1
ATOM 1244 N N . ILE A 1 157 ? -4.225 6.902 12.132 1.00 94.56 157 ILE A N 1
ATOM 1245 C CA . ILE A 1 157 ? -4.952 5.949 11.281 1.00 94.56 157 ILE A CA 1
ATOM 1246 C C . ILE A 1 157 ? -4.832 4.535 11.854 1.00 94.56 157 ILE A C 1
ATOM 1248 O O . ILE A 1 157 ? -5.841 3.851 12.031 1.00 94.56 157 ILE A O 1
ATOM 1252 N N . PHE A 1 158 ? -3.613 4.107 12.189 1.00 95.88 158 PHE A N 1
ATOM 1253 C CA . PHE A 1 158 ? -3.354 2.758 12.690 1.00 95.88 158 PHE A CA 1
ATOM 1254 C C . PHE A 1 158 ? -3.520 2.612 14.207 1.00 95.88 158 PHE A C 1
ATOM 1256 O O . PHE A 1 158 ? -3.411 1.499 14.722 1.00 95.88 158 PHE A O 1
ATOM 1263 N N . ALA A 1 159 ? -3.853 3.678 1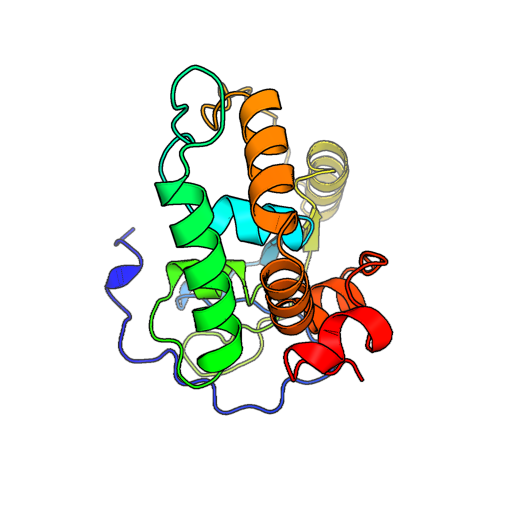4.943 1.00 95.19 159 ALA A N 1
ATOM 1264 C CA . ALA A 1 159 ? -4.335 3.578 16.321 1.00 95.19 159 ALA A CA 1
ATOM 1265 C C . ALA A 1 159 ? -5.559 2.649 16.418 1.00 95.19 159 ALA A C 1
ATOM 1267 O O . ALA A 1 159 ? -5.624 1.821 17.329 1.00 95.19 159 ALA A O 1
ATOM 1268 N N . ASP A 1 160 ? -6.477 2.705 15.448 1.00 94.94 160 ASP A N 1
ATOM 1269 C CA . ASP A 1 160 ? -7.607 1.780 15.372 1.00 94.94 160 ASP A CA 1
ATOM 1270 C C . ASP A 1 160 ? -7.167 0.359 14.967 1.00 94.94 160 ASP A C 1
ATOM 1272 O O . ASP A 1 160 ? -6.624 0.122 13.883 1.00 94.94 160 ASP A O 1
ATOM 1276 N N . THR A 1 161 ? -7.445 -0.615 15.840 1.00 94.56 161 THR A N 1
ATOM 1277 C CA . THR A 1 161 ? -7.091 -2.022 15.606 1.00 94.56 161 THR A CA 1
ATOM 1278 C C . THR A 1 161 ? -7.846 -2.608 14.415 1.00 94.56 161 THR A C 1
ATOM 1280 O O . THR A 1 161 ? -7.268 -3.393 13.667 1.00 94.56 161 THR A O 1
ATOM 1283 N N . LYS A 1 162 ? -9.104 -2.214 14.172 1.00 95.31 162 LYS A N 1
ATOM 1284 C CA . LYS A 1 162 ? -9.864 -2.740 13.029 1.00 95.31 162 LYS A CA 1
ATOM 1285 C C . LYS A 1 162 ? -9.213 -2.333 11.704 1.00 95.31 162 LYS A C 1
ATOM 1287 O O . LYS A 1 162 ? -9.061 -3.170 10.816 1.00 95.31 162 LYS A O 1
ATOM 1292 N N . THR A 1 163 ? -8.780 -1.080 11.603 1.00 95.56 163 THR A N 1
ATOM 1293 C CA . THR A 1 163 ? -8.102 -0.507 10.436 1.00 95.56 163 THR A CA 1
ATOM 1294 C C . THR A 1 163 ? -6.768 -1.189 10.159 1.00 95.56 163 THR A C 1
ATOM 1296 O O . THR A 1 163 ? -6.560 -1.641 9.034 1.00 95.56 163 THR A O 1
ATOM 1299 N N . ILE A 1 164 ? -5.889 -1.355 11.158 1.00 95.25 164 ILE A N 1
ATOM 1300 C CA . ILE A 1 164 ? -4.604 -2.039 10.917 1.00 95.25 164 ILE A CA 1
ATOM 1301 C C . ILE A 1 164 ? -4.807 -3.518 10.539 1.00 95.25 164 ILE A C 1
ATOM 1303 O O . ILE A 1 164 ? -4.181 -3.992 9.592 1.00 95.25 164 ILE A O 1
ATOM 1307 N N . CYS A 1 165 ? -5.756 -4.221 11.171 1.00 94.75 165 CYS A N 1
ATOM 1308 C CA . CYS A 1 165 ? -6.134 -5.585 10.791 1.00 94.75 165 CYS A CA 1
ATOM 1309 C C . CYS A 1 165 ? -6.656 -5.668 9.346 1.00 94.75 165 CYS A C 1
ATOM 1311 O O . CYS A 1 165 ? -6.259 -6.561 8.596 1.00 94.75 165 CYS A O 1
ATOM 1313 N N . ALA A 1 166 ? -7.525 -4.737 8.939 1.00 92.50 166 ALA A N 1
ATOM 1314 C CA . ALA A 1 166 ? -8.088 -4.681 7.592 1.00 92.50 166 ALA A CA 1
ATOM 1315 C C . ALA A 1 166 ? -7.001 -4.442 6.533 1.00 92.50 166 ALA A C 1
ATOM 1317 O O . ALA A 1 166 ? -6.923 -5.189 5.557 1.00 92.50 166 ALA A O 1
ATOM 1318 N N . VAL A 1 167 ? -6.119 -3.463 6.756 1.00 91.25 167 VAL A N 1
ATOM 1319 C CA . VAL A 1 167 ? -5.003 -3.156 5.848 1.00 91.25 167 VAL A CA 1
ATOM 1320 C C . VAL A 1 167 ? -4.026 -4.329 5.776 1.00 91.25 167 VAL A C 1
ATOM 1322 O O . VAL A 1 167 ? -3.741 -4.805 4.682 1.00 91.25 167 VAL A O 1
ATOM 1325 N N . CYS A 1 168 ? -3.587 -4.890 6.904 1.00 91.31 168 CYS A N 1
ATOM 1326 C CA . CYS A 1 168 ? -2.719 -6.070 6.894 1.00 91.31 168 CYS A CA 1
ATOM 1327 C C . CYS A 1 168 ? -3.345 -7.276 6.181 1.00 91.31 168 CYS A C 1
ATOM 1329 O O . CYS A 1 168 ? -2.621 -8.034 5.541 1.00 91.31 168 CYS A O 1
ATOM 1331 N N . LYS A 1 169 ? -4.671 -7.465 6.253 1.00 88.19 169 LYS A N 1
ATOM 1332 C CA . LYS A 1 169 ? -5.355 -8.548 5.533 1.00 88.19 169 LYS A CA 1
ATOM 1333 C C . LYS A 1 169 ? -5.389 -8.310 4.021 1.00 88.19 169 LYS A C 1
ATOM 1335 O O . LYS A 1 169 ? -5.152 -9.250 3.266 1.00 88.19 169 LYS A O 1
ATOM 1340 N N . VAL A 1 170 ? -5.668 -7.078 3.590 1.00 84.56 170 VAL A N 1
ATOM 1341 C CA . VAL A 1 170 ? -5.694 -6.670 2.172 1.00 84.56 170 VAL A CA 1
ATOM 1342 C C . VAL A 1 170 ? -4.298 -6.763 1.548 1.00 84.56 170 VAL A C 1
ATOM 1344 O O . VAL A 1 170 ? -4.146 -7.316 0.464 1.00 84.56 170 VAL A O 1
ATOM 1347 N N . TYR A 1 171 ? -3.274 -6.299 2.265 1.00 84.19 171 TYR A N 1
ATOM 1348 C CA . TYR A 1 171 ? -1.881 -6.254 1.814 1.00 84.19 171 TYR A CA 1
ATOM 1349 C C . TYR A 1 171 ? -1.055 -7.496 2.224 1.00 84.19 171 TYR A C 1
ATOM 1351 O O . TYR A 1 171 ? 0.170 -7.488 2.112 1.00 84.19 171 TYR A O 1
ATOM 1359 N N . ALA A 1 172 ? -1.683 -8.583 2.691 1.00 84.31 172 ALA A N 1
ATOM 1360 C CA . ALA A 1 172 ? -0.978 -9.758 3.228 1.00 84.31 172 ALA A CA 1
ATOM 1361 C C . ALA A 1 172 ? -0.013 -10.418 2.221 1.00 84.31 172 ALA A C 1
ATOM 1363 O O . ALA A 1 172 ? 1.045 -10.929 2.602 1.00 84.31 172 ALA A O 1
ATOM 1364 N N . GLN A 1 173 ? -0.362 -10.383 0.931 1.00 78.06 173 GLN A N 1
ATOM 1365 C CA . GLN A 1 173 ? 0.507 -10.858 -0.145 1.00 78.06 173 GLN A CA 1
ATOM 1366 C C . GLN A 1 173 ? 1.760 -9.985 -0.273 1.00 78.06 173 GLN A C 1
ATOM 1368 O O . GLN A 1 173 ? 2.853 -10.514 -0.437 1.00 78.06 173 GLN A O 1
ATOM 1373 N N . ASP A 1 174 ? 1.625 -8.667 -0.139 1.00 80.31 174 ASP A N 1
ATOM 1374 C CA . ASP A 1 174 ? 2.745 -7.740 -0.274 1.00 80.31 174 ASP A CA 1
ATOM 1375 C C . ASP A 1 174 ? 3.739 -7.881 0.876 1.00 80.31 174 ASP A C 1
ATOM 1377 O O . ASP A 1 174 ? 4.939 -7.912 0.619 1.00 80.31 174 ASP A O 1
ATOM 1381 N N . PHE A 1 175 ? 3.259 -8.043 2.116 1.00 84.88 175 PHE A N 1
ATOM 1382 C CA . PHE A 1 175 ? 4.119 -8.371 3.259 1.00 84.88 175 PHE A CA 1
ATOM 1383 C C . PHE A 1 175 ? 4.909 -9.660 3.004 1.00 84.88 175 PHE A C 1
ATOM 1385 O O . PHE A 1 175 ? 6.139 -9.645 2.982 1.00 84.88 175 PHE A O 1
ATOM 1392 N N . THR A 1 176 ? 4.197 -10.757 2.721 1.00 82.56 176 THR A N 1
ATOM 1393 C CA . THR A 1 176 ? 4.800 -12.081 2.495 1.00 82.56 176 THR A CA 1
ATOM 1394 C C . THR A 1 176 ? 5.812 -12.077 1.353 1.00 82.56 176 THR A C 1
ATOM 1396 O O . THR A 1 176 ? 6.896 -12.638 1.485 1.00 82.56 176 THR A O 1
ATOM 1399 N N . CYS A 1 177 ? 5.458 -11.479 0.216 1.00 77.69 177 CYS A N 1
ATOM 1400 C CA . CYS A 1 177 ? 6.245 -11.617 -1.000 1.00 77.69 177 CYS A CA 1
ATOM 1401 C C . CYS A 1 177 ? 7.411 -10.625 -1.051 1.00 77.69 177 CYS A C 1
ATOM 1403 O O . CYS A 1 177 ? 8.515 -11.039 -1.388 1.00 77.69 177 CYS A O 1
ATOM 1405 N N . LEU A 1 178 ? 7.212 -9.354 -0.666 1.00 80.62 178 LEU A N 1
ATOM 1406 C CA . LEU A 1 178 ? 8.296 -8.356 -0.610 1.00 80.62 178 LEU A CA 1
ATOM 1407 C C . LEU A 1 178 ? 9.237 -8.566 0.592 1.00 80.62 178 LEU A C 1
ATOM 1409 O O . LEU A 1 178 ? 10.260 -7.895 0.679 1.00 80.62 178 LEU A O 1
ATOM 1413 N N . GLY A 1 179 ? 8.920 -9.501 1.495 1.00 83.50 179 GLY A N 1
ATOM 1414 C CA . GLY A 1 179 ? 9.765 -9.851 2.638 1.00 83.50 179 GLY A CA 1
ATOM 1415 C C . GLY A 1 179 ? 9.664 -8.878 3.814 1.00 83.50 179 GLY A C 1
ATOM 1416 O O . GLY A 1 179 ? 10.595 -8.801 4.612 1.00 83.50 179 GLY A O 1
ATOM 1417 N N . TYR A 1 180 ? 8.556 -8.140 3.931 1.00 86.75 180 TYR A N 1
ATOM 1418 C CA . TYR A 1 180 ? 8.297 -7.284 5.088 1.00 86.75 180 TYR A CA 1
ATOM 1419 C C . TYR A 1 180 ? 7.718 -8.093 6.252 1.00 86.75 180 TYR A C 1
ATOM 1421 O O . TYR A 1 180 ? 6.843 -8.942 6.070 1.00 86.75 180 TYR A O 1
ATOM 1429 N N . GLU A 1 181 ? 8.152 -7.775 7.469 1.00 90.38 181 GLU A N 1
ATOM 1430 C CA . GLU A 1 181 ? 7.549 -8.318 8.685 1.00 90.38 181 GLU A CA 1
ATOM 1431 C C . GLU A 1 181 ? 6.121 -7.781 8.862 1.00 90.38 181 GLU A C 1
ATOM 1433 O O . GLU A 1 181 ? 5.852 -6.593 8.672 1.00 90.38 181 GLU A O 1
ATOM 1438 N N . PHE A 1 182 ? 5.188 -8.657 9.242 1.00 90.38 182 PHE A N 1
ATOM 1439 C CA . PHE A 1 182 ? 3.851 -8.222 9.640 1.00 90.38 182 PHE A CA 1
ATOM 1440 C C . PHE A 1 182 ? 3.936 -7.468 10.980 1.00 90.38 182 PHE A C 1
ATOM 1442 O O . PHE A 1 182 ? 4.584 -7.962 11.905 1.00 90.38 182 PHE A O 1
ATOM 1449 N N . PRO A 1 183 ? 3.244 -6.324 11.145 1.00 92.00 183 PRO A N 1
ATOM 1450 C CA . PRO A 1 183 ? 3.141 -5.650 12.437 1.00 92.00 183 PRO A CA 1
ATOM 1451 C C . PRO A 1 183 ? 2.572 -6.592 13.506 1.00 92.00 183 PRO A C 1
ATOM 1453 O O . PRO A 1 183 ? 1.606 -7.300 13.234 1.00 92.00 183 PRO A O 1
ATOM 1456 N N . GLU A 1 184 ? 3.070 -6.541 14.746 1.00 90.62 184 GLU A N 1
ATOM 1457 C CA . GLU A 1 184 ? 2.609 -7.416 15.849 1.00 90.62 184 GLU A CA 1
ATOM 1458 C C . GLU A 1 184 ? 1.083 -7.369 16.078 1.00 90.62 184 GLU A C 1
ATOM 1460 O O . GLU A 1 184 ? 0.448 -8.356 16.457 1.00 90.62 184 GLU A O 1
ATOM 1465 N N . ARG A 1 185 ? 0.468 -6.210 15.808 1.00 90.75 185 ARG A N 1
ATOM 1466 C CA . ARG A 1 185 ? -0.986 -5.993 15.908 1.00 90.75 185 ARG A CA 1
ATOM 1467 C C . ARG A 1 185 ? -1.791 -6.697 14.809 1.00 90.75 185 ARG A C 1
ATOM 1469 O O . ARG A 1 185 ? -3.002 -6.829 14.950 1.00 90.75 185 ARG A O 1
ATOM 1476 N N . CYS A 1 186 ? -1.145 -7.171 13.749 1.00 91.31 186 CYS A N 1
ATOM 1477 C CA . CYS A 1 186 ? -1.747 -7.903 12.638 1.00 91.31 186 CYS A CA 1
ATOM 1478 C C . CYS A 1 186 ? -1.698 -9.415 12.883 1.00 91.31 186 CYS A C 1
ATOM 1480 O O . CYS A 1 186 ? -1.090 -10.172 12.131 1.00 91.31 186 CYS A O 1
ATOM 1482 N N . SER A 1 187 ? -2.343 -9.846 13.968 1.00 91.62 187 SER A N 1
ATOM 1483 C CA . SER A 1 187 ? -2.385 -11.239 14.413 1.00 91.62 187 SER A CA 1
ATOM 1484 C C . SER A 1 187 ? -3.824 -11.729 14.582 1.00 91.62 187 SER A C 1
ATOM 1486 O O . SER A 1 187 ? -4.740 -10.944 14.829 1.00 91.62 187 SER A O 1
ATOM 1488 N N . ASN A 1 188 ? -4.034 -13.046 14.511 1.00 90.75 188 ASN A N 1
ATOM 1489 C CA . ASN A 1 188 ? -5.347 -13.647 14.771 1.00 90.75 188 ASN A CA 1
ATOM 1490 C C . ASN A 1 188 ? -5.885 -13.288 16.174 1.00 90.75 188 ASN A C 1
ATOM 1492 O O . ASN A 1 188 ? -7.076 -13.037 16.327 1.00 90.75 188 ASN A O 1
ATOM 1496 N N . GLU A 1 189 ? -5.022 -13.179 17.188 1.00 92.81 189 GLU A N 1
ATOM 1497 C CA . GLU A 1 189 ? -5.417 -12.749 18.539 1.00 92.81 189 GLU A CA 1
ATOM 1498 C C . GLU A 1 189 ? -6.056 -11.349 18.548 1.00 92.81 189 GLU A C 1
ATOM 1500 O O . GLU A 1 189 ? -7.120 -11.156 19.136 1.00 92.81 189 GLU A O 1
ATOM 1505 N N . ASN A 1 190 ? -5.455 -10.393 17.833 1.00 92.62 190 ASN A N 1
ATOM 1506 C CA . ASN A 1 190 ? -5.924 -9.008 17.777 1.00 92.62 190 ASN A CA 1
ATOM 1507 C C . ASN A 1 190 ? -7.106 -8.799 16.812 1.00 92.62 190 ASN A C 1
ATOM 1509 O O . ASN A 1 190 ? -7.946 -7.926 17.043 1.00 92.62 190 ASN A O 1
ATOM 1513 N N . CYS A 1 191 ? -7.175 -9.581 15.731 1.00 95.50 191 CYS A N 1
ATOM 1514 C CA . CYS A 1 191 ? -8.042 -9.303 14.583 1.00 95.50 191 CYS A CA 1
ATOM 1515 C C . CYS A 1 191 ? -9.322 -10.158 14.509 1.00 95.50 191 CYS A C 1
ATOM 1517 O O . CYS A 1 191 ? -10.307 -9.736 13.889 1.00 95.50 191 CYS A O 1
ATOM 1519 N N . ASN A 1 192 ? -9.371 -11.309 15.194 1.00 93.50 192 ASN A N 1
ATOM 1520 C CA . ASN A 1 192 ? -10.538 -12.204 15.191 1.00 93.50 192 ASN A CA 1
ATOM 1521 C C . ASN A 1 192 ? -11.820 -11.539 15.724 1.00 93.50 192 ASN A C 1
ATOM 1523 O O . ASN A 1 192 ? -12.918 -11.875 15.281 1.00 93.50 192 ASN A O 1
ATOM 1527 N N . SER A 1 193 ? -11.698 -10.579 16.647 1.00 93.25 193 SER A N 1
ATOM 1528 C CA . SER A 1 193 ? -12.817 -9.799 17.205 1.00 93.25 193 SER A CA 1
ATOM 1529 C C . SER A 1 193 ? -13.560 -8.958 16.155 1.00 93.25 193 SER A C 1
ATOM 1531 O O . SER A 1 193 ? -14.731 -8.633 16.343 1.00 93.25 193 SER A O 1
ATOM 1533 N N . PHE A 1 194 ? -12.907 -8.662 15.027 1.00 91.88 194 PHE A N 1
ATOM 1534 C CA . PHE A 1 194 ? -13.472 -7.957 13.875 1.00 91.88 194 PHE A CA 1
ATOM 1535 C C . PHE A 1 194 ? -13.855 -8.900 12.720 1.00 91.88 194 PHE A C 1
ATOM 1537 O O . PHE A 1 194 ? -14.235 -8.428 11.650 1.00 91.88 194 PHE A O 1
ATOM 1544 N N . GLY A 1 195 ? -13.750 -10.223 12.912 1.00 90.75 195 GLY A N 1
ATOM 1545 C CA . GLY A 1 195 ? -13.978 -11.229 11.869 1.00 90.75 195 GLY A CA 1
ATOM 1546 C C . GLY A 1 195 ? -12.861 -11.312 10.821 1.00 90.75 195 GLY A C 1
ATOM 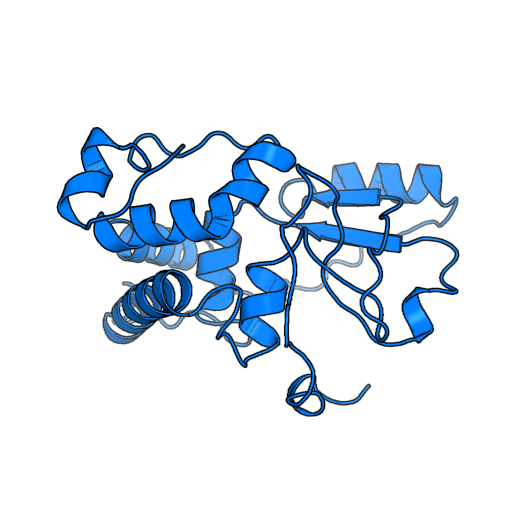1547 O O . GLY A 1 195 ? -13.099 -11.793 9.714 1.00 90.75 195 GLY A O 1
ATOM 1548 N N . ILE A 1 196 ? -11.657 -10.824 11.142 1.00 90.12 196 ILE A N 1
ATOM 1549 C CA . ILE A 1 196 ? -10.505 -10.785 10.234 1.00 90.12 196 ILE A CA 1
ATOM 1550 C C . ILE A 1 196 ? -9.507 -11.869 10.646 1.00 90.12 196 ILE A C 1
ATOM 1552 O O . ILE A 1 196 ? -8.925 -11.796 11.725 1.00 90.12 196 ILE A O 1
ATOM 1556 N N . TYR A 1 197 ? -9.292 -12.839 9.756 1.00 86.81 197 TYR A N 1
ATOM 1557 C CA . TYR A 1 197 ? -8.445 -14.012 9.992 1.00 86.81 197 TYR A CA 1
ATOM 1558 C C . TYR A 1 197 ? -7.237 -14.029 9.048 1.00 86.81 197 TYR A C 1
ATOM 1560 O O . TYR A 1 197 ? -7.382 -13.840 7.834 1.00 86.81 197 TYR A O 1
ATOM 1568 N N . PHE A 1 198 ? -6.058 -14.309 9.589 1.00 81.12 198 PHE A N 1
ATOM 1569 C CA . PHE A 1 198 ? -4.801 -14.524 8.876 1.00 81.12 198 PHE A CA 1
ATOM 1570 C C . PHE A 1 198 ? -4.536 -16.033 8.714 1.00 81.12 198 PHE A C 1
ATOM 1572 O O . PHE A 1 198 ? -4.893 -16.790 9.624 1.00 81.12 198 PHE A O 1
ATOM 1579 N N . PRO A 1 199 ? -3.998 -16.464 7.554 1.00 63.62 199 PRO A N 1
ATOM 1580 C CA . PRO A 1 199 ? -3.678 -17.868 7.279 1.00 63.62 199 PRO A CA 1
ATOM 1581 C C . PRO A 1 199 ? -2.537 -18.403 8.159 1.00 63.62 199 PRO A C 1
ATOM 1583 O O . PRO A 1 199 ? -1.722 -17.579 8.629 1.00 63.62 199 PRO A O 1
#

Foldseek 3Di:
DDDPVPPLDPLADPDDDDALQFAQEDEPVQVPDPAFEAEAEDLLLLLLCLLPVDDAQDDDVNAHDVVSLVSSLVVLVCLLPCPPRNDRDSRSCSSLVRGQYDYVVRHGDHHPYYAYPVCRVVRVVVVCVVVVDDDDDDPDPPPNDDPVRSVSSSCSNVVDLQSLLSSCLSNVSVCVNVVNDRDPSNACVNHVVVVRDDD

pLDDT: mean 72.61, std 19.18, range [25.59, 95.88]

Sequence (199 aa):
MGPHWKNLSDCGAQGHLPGCSWTTTFSSGVTDARWKIATFRHPLDRFVASVNEHFALPSCDGVPCDGVVQQAQHQAERLLRDFPGQWRSCEHATQSYFLSATDMLGNPIAWDFLLEVDNFNRDLQELSRLTQIDIQEKEEKNSSGDSKLKQLYFDAIFADTKTICAVCKVYAQDFTCLGYEFPERCSNENCNSFGIYFP

Secondary structure (DSSP, 8-state):
---GGG-TT------PPPTT-------GGGTT-S--EEEE--HHHHHHHHHSSSSPPPEETTEE-HHHHHHHHHHHHHHHHHTTTT---HHHHHHH-TT----TTS-----SEEEEGGGHHHHHHHHHHHH----PPP-----S--HHHHHHHHHHHHTSHHHHHHHHHHTHHHHHHHTPPPPTTSSHHHHGGGT----